Protein AF-A0A914PVU3-F1 (afdb_monomer_lite)

Radius of gyration: 42.28 Å; chains: 1; bounding box: 66×98×128 Å

Secondary structure (DSSP, 8-state):
-----------------SSSHHHHHHHHHHHHHHHHHSSSSS-------TT-GGG--HHHHHHHHHHHHHHHHHHHHHHHHHHHHHHHHTT-GGGTHHHHHHHHHHHHHHHHHHHHHHHHHHS-HHHHHHHHT-S-----TT-S--PPPHHHHHHHHHHHHHHHHHHHHHHHHHHHHHHHHHHHHHHHHHHHHHHHHHHHHHHHHTT-

InterPro domains:
  IPR051115 Lysosomal-associated transmembrane transporter [PTHR12479] (71-204)

Organism: NCBI:txid227884

Sequence (208 aa):
MRAMNGRLQIIRSPLMRNTFGRHNEQKRQHHHHRQRLDSDQLPKMVQFDESSDSYRCFCSCFHVKTGAFCIAASGIALTTILLMIVGITRNTAAFLVPHLFVQGLSILCFLGLIIIGIIAFITDSNVFYRLLNAAPFSEFPGQITVALPVHAQIRIYVIFFMYIISFFLEAWFIVIIYNCNRYFTERKKYMSYCLAYSTPLKTLNSAR

pLDDT: mean 70.18, std 19.18, range [36.94, 94.25]

Foldseek 3Di:
DDDDDDDDDDDDDDDDDDPPVVVVVVVVVVVVVVVVVVVVPDPPPPPPPPPDPVPPDPVVVCCVVVVVVVVVVVVLVVVLVVLLVVCVVVLHLVSLVSVLVVLVVVLVVLVVVLVVLVVCVVDDVQVVCCVVCVDDDDDDPDDPGPDDPPVVVVVSVVVSVVSVVVSVVSVVVSVVSVVSSVVSVVVVVVVVVVVVVVVVVVVVVVVD

Structure (mmCIF, N/CA/C/O backbone):
data_AF-A0A914PVU3-F1
#
_entry.id   AF-A0A914PVU3-F1
#
loop_
_atom_site.group_PDB
_atom_site.id
_atom_site.type_symbol
_atom_site.label_atom_id
_atom_site.label_alt_id
_atom_site.label_comp_id
_atom_site.label_asym_id
_atom_site.label_entity_id
_atom_site.label_seq_id
_atom_site.pdbx_PDB_ins_code
_atom_site.Cartn_x
_atom_site.Cartn_y
_atom_site.Cartn_z
_atom_site.occupancy
_atom_site.B_iso_or_equiv
_atom_site.auth_seq_id
_atom_site.auth_comp_id
_atom_site.auth_asym_id
_atom_site.auth_atom_id
_atom_site.pdbx_PDB_model_num
ATOM 1 N N . MET A 1 1 ? 32.674 83.108 -44.698 1.00 37.56 1 MET A N 1
ATOM 2 C CA . MET A 1 1 ? 32.354 84.022 -45.817 1.00 37.56 1 MET A CA 1
ATOM 3 C C . MET A 1 1 ? 32.633 83.306 -47.134 1.00 37.56 1 MET A C 1
ATOM 5 O O . MET A 1 1 ? 33.649 82.640 -47.221 1.00 37.56 1 MET A O 1
ATOM 9 N N . ARG A 1 2 ? 31.675 83.411 -48.069 1.00 43.38 2 ARG A N 1
ATOM 10 C CA . ARG A 1 2 ? 31.663 83.110 -49.520 1.00 43.38 2 ARG A CA 1
ATOM 11 C C . ARG A 1 2 ? 32.852 82.377 -50.168 1.00 43.38 2 ARG A C 1
ATOM 13 O O . ARG A 1 2 ? 33.947 82.915 -50.209 1.00 43.38 2 ARG A O 1
ATOM 20 N N . ALA A 1 3 ? 32.518 81.341 -50.941 1.00 36.94 3 ALA A N 1
ATOM 21 C CA . ALA A 1 3 ? 32.860 81.297 -52.367 1.00 36.94 3 ALA A CA 1
ATOM 22 C C . ALA A 1 3 ? 31.831 80.441 -53.133 1.00 36.94 3 ALA A C 1
ATOM 24 O O . ALA A 1 3 ? 31.683 79.250 -52.875 1.00 36.94 3 ALA A O 1
ATOM 25 N N . MET A 1 4 ? 31.095 81.081 -54.045 1.00 44.84 4 MET A N 1
ATOM 26 C 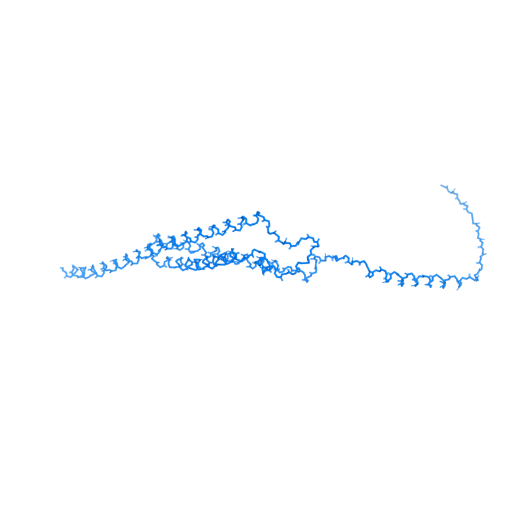CA . MET A 1 4 ? 30.311 80.440 -55.103 1.00 44.84 4 MET A CA 1
ATOM 27 C C . MET A 1 4 ? 31.200 80.297 -56.344 1.00 44.84 4 MET A C 1
ATOM 29 O O . MET A 1 4 ? 31.867 81.254 -56.714 1.00 44.84 4 MET A O 1
ATOM 33 N N . ASN A 1 5 ? 31.131 79.146 -57.005 1.00 40.12 5 ASN A N 1
ATOM 34 C CA . ASN A 1 5 ? 31.435 78.898 -58.420 1.00 40.12 5 ASN A CA 1
ATOM 35 C C . ASN A 1 5 ? 30.539 77.705 -58.785 1.00 40.12 5 ASN A C 1
ATOM 37 O O . ASN A 1 5 ? 30.429 76.774 -57.999 1.00 40.12 5 ASN A O 1
ATOM 41 N N . GLY A 1 6 ? 29.812 77.605 -59.884 1.00 44.12 6 GLY A N 1
ATOM 42 C CA . GLY A 1 6 ? 29.739 78.327 -61.142 1.00 44.12 6 GLY A CA 1
ATOM 43 C C . GLY A 1 6 ? 28.995 77.345 -62.056 1.00 44.12 6 GLY A C 1
ATOM 44 O O . GLY A 1 6 ? 29.408 76.196 -62.192 1.00 44.12 6 GLY A O 1
ATOM 45 N N . ARG A 1 7 ? 27.822 77.734 -62.565 1.00 44.19 7 ARG A N 1
ATOM 46 C CA . ARG A 1 7 ? 26.962 76.892 -63.413 1.00 44.19 7 ARG A CA 1
ATOM 47 C C . ARG A 1 7 ? 27.609 76.664 -64.781 1.00 44.19 7 ARG A C 1
ATOM 49 O O . ARG A 1 7 ? 28.011 77.632 -65.413 1.00 44.19 7 ARG A O 1
ATOM 56 N N . LEU A 1 8 ? 27.495 75.446 -65.308 1.00 42.06 8 LEU A N 1
ATOM 57 C CA . LEU A 1 8 ? 27.283 75.228 -66.741 1.00 42.06 8 LEU A CA 1
ATOM 58 C C . LEU A 1 8 ? 26.124 74.237 -66.917 1.00 42.06 8 LEU A C 1
ATOM 60 O O . LEU A 1 8 ? 26.203 73.086 -66.493 1.00 42.06 8 LEU A O 1
ATOM 64 N N . GLN A 1 9 ? 25.020 74.713 -67.496 1.00 43.09 9 GLN A N 1
ATOM 65 C CA . GLN A 1 9 ? 23.898 73.884 -67.928 1.00 43.09 9 GLN A CA 1
ATOM 66 C C . GLN A 1 9 ? 24.128 73.452 -69.375 1.00 43.09 9 GLN A C 1
ATOM 68 O O . GLN A 1 9 ? 24.364 74.293 -70.239 1.00 43.09 9 GLN A O 1
ATOM 73 N N . ILE A 1 10 ? 24.003 72.152 -69.637 1.00 44.00 10 ILE A N 1
ATOM 74 C CA . ILE A 1 10 ? 23.892 71.597 -70.986 1.00 44.00 10 ILE A CA 1
ATOM 75 C C . ILE A 1 10 ? 22.482 71.025 -71.126 1.00 44.00 10 ILE A C 1
ATOM 77 O O . ILE A 1 10 ? 22.077 70.122 -70.394 1.00 44.00 10 ILE A O 1
ATOM 81 N N . ILE A 1 11 ? 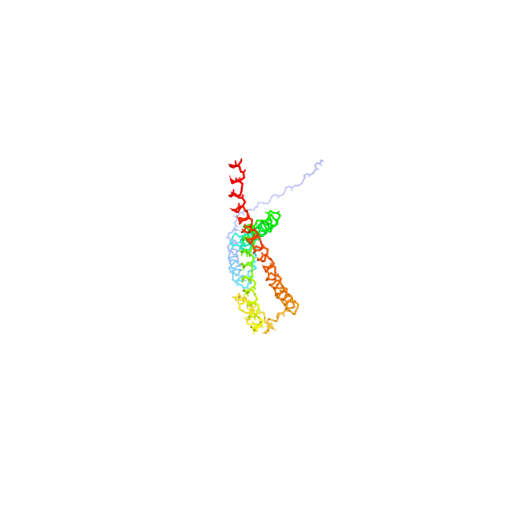21.739 71.598 -72.068 1.00 48.09 11 ILE A N 1
ATOM 82 C CA . ILE A 1 11 ? 20.416 71.170 -72.518 1.00 48.09 11 ILE A CA 1
ATOM 83 C C . ILE A 1 11 ? 20.575 69.845 -73.277 1.00 48.09 11 ILE A C 1
ATOM 85 O O . ILE A 1 11 ? 21.370 69.760 -74.212 1.00 48.09 11 ILE A O 1
ATOM 89 N N . ARG A 1 12 ? 19.810 68.810 -72.906 1.00 42.34 12 ARG A N 1
ATOM 90 C CA . ARG A 1 12 ? 19.663 67.587 -73.710 1.00 42.34 12 ARG A CA 1
ATOM 91 C C . ARG A 1 12 ? 18.187 67.227 -73.852 1.00 42.34 12 ARG A C 1
ATOM 93 O O . ARG A 1 12 ? 17.513 66.936 -72.867 1.00 42.34 12 ARG A O 1
ATOM 100 N N . SER A 1 13 ? 17.716 67.277 -75.092 1.00 42.47 13 SER A N 1
ATOM 101 C CA . SER A 1 13 ? 16.367 66.922 -75.533 1.00 42.47 13 SER A CA 1
ATOM 102 C C . SER A 1 13 ? 16.088 65.412 -75.393 1.00 42.47 13 SER A C 1
ATOM 104 O O . SER A 1 13 ? 17.034 64.619 -75.386 1.00 42.47 13 SER A O 1
ATOM 106 N N . PRO A 1 14 ? 14.811 64.985 -75.306 1.00 50.03 14 PRO A N 1
ATOM 107 C CA . PRO A 1 14 ? 14.433 63.636 -74.910 1.00 50.03 14 PRO A CA 1
ATOM 108 C C . PRO A 1 14 ? 13.979 62.811 -76.117 1.00 50.03 14 PRO A C 1
ATOM 110 O O . PRO A 1 14 ? 12.855 62.943 -76.585 1.00 50.03 14 PRO A O 1
ATOM 113 N N . LEU A 1 15 ? 14.819 61.908 -76.606 1.00 50.06 15 LEU A N 1
ATOM 114 C CA . LEU A 1 15 ? 14.357 60.822 -77.469 1.00 50.06 15 LEU A CA 1
ATOM 115 C C . LEU A 1 15 ? 15.309 59.637 -77.311 1.00 50.06 15 LEU A C 1
ATOM 117 O O . LEU A 1 15 ? 16.517 59.820 -77.362 1.00 50.06 15 LEU A O 1
ATOM 121 N N . MET A 1 16 ? 14.737 58.443 -77.120 1.00 49.28 16 MET A N 1
ATOM 122 C CA . MET A 1 16 ? 15.390 57.141 -76.874 1.00 49.28 16 MET A CA 1
ATOM 123 C C . MET A 1 16 ? 15.625 56.770 -75.396 1.00 49.28 16 MET A C 1
ATOM 125 O O . MET A 1 16 ? 16.750 56.670 -74.917 1.00 49.28 16 MET A O 1
ATOM 129 N N . ARG A 1 17 ? 14.537 56.475 -74.669 1.00 47.62 17 ARG A N 1
ATOM 130 C CA . ARG A 1 17 ? 14.574 55.778 -73.364 1.00 47.62 17 ARG A CA 1
ATOM 131 C C . ARG A 1 17 ? 13.464 54.725 -73.229 1.00 47.62 17 ARG A C 1
ATOM 133 O O . ARG A 1 17 ? 12.838 54.646 -72.185 1.00 47.62 17 ARG A O 1
ATOM 140 N N . ASN A 1 18 ? 13.174 53.939 -74.270 1.00 50.72 18 ASN A N 1
ATOM 141 C CA . ASN A 1 18 ? 12.083 52.946 -74.188 1.00 50.72 18 ASN A CA 1
ATOM 142 C C . ASN A 1 18 ? 12.408 51.521 -74.658 1.00 50.72 18 ASN A C 1
ATOM 144 O O . ASN A 1 18 ? 11.525 50.671 -74.649 1.00 50.72 18 ASN A O 1
ATOM 148 N N . THR A 1 19 ? 13.664 51.201 -74.975 1.00 46.53 19 THR A N 1
ATOM 149 C CA . THR A 1 19 ? 14.043 49.844 -75.430 1.00 46.53 19 THR A CA 1
ATOM 150 C C . THR A 1 19 ? 14.988 49.089 -74.494 1.00 46.53 19 THR A C 1
ATOM 152 O O . THR A 1 19 ? 15.170 47.891 -74.668 1.00 46.53 19 THR A O 1
ATOM 155 N N . PHE A 1 20 ? 15.520 49.724 -73.442 1.00 47.94 20 PHE A N 1
ATOM 156 C CA . PHE A 1 20 ? 16.410 49.058 -72.473 1.00 47.94 20 PHE A CA 1
ATOM 157 C C . PHE A 1 20 ? 15.678 48.468 -71.246 1.00 47.94 20 PHE A C 1
ATOM 159 O O . PHE A 1 20 ? 16.227 47.629 -70.538 1.00 47.94 20 PHE A O 1
ATOM 166 N N . GLY A 1 21 ? 14.421 48.863 -70.998 1.00 44.09 21 GLY A N 1
ATOM 167 C CA . GLY A 1 21 ? 13.635 48.391 -69.847 1.00 44.09 21 GLY A CA 1
ATOM 168 C C . GLY A 1 21 ? 13.139 46.945 -69.971 1.00 44.09 21 GLY A C 1
ATOM 169 O O . GLY A 1 21 ? 13.240 46.179 -69.017 1.00 44.09 21 GLY A O 1
ATOM 170 N N . ARG A 1 22 ? 12.686 46.526 -71.163 1.00 44.56 22 ARG A N 1
ATOM 171 C CA . ARG A 1 22 ? 12.093 45.186 -71.365 1.00 44.56 22 ARG A CA 1
ATOM 172 C C . ARG A 1 22 ? 13.094 44.034 -71.269 1.00 44.56 22 ARG A C 1
ATOM 174 O O . ARG A 1 22 ? 12.735 42.950 -70.823 1.00 44.56 22 ARG A O 1
ATOM 181 N N . HIS A 1 23 ? 14.358 44.255 -71.633 1.00 47.47 23 HIS A N 1
ATOM 182 C CA . HIS A 1 23 ? 15.360 43.182 -71.624 1.00 47.47 23 HIS A CA 1
ATOM 183 C C . HIS A 1 23 ? 15.855 42.832 -70.204 1.00 47.47 23 HIS A C 1
ATOM 185 O O . HIS A 1 23 ? 16.356 41.728 -69.974 1.00 47.47 23 HIS A O 1
ATOM 191 N N . ASN A 1 24 ? 15.680 43.741 -69.236 1.00 45.69 24 ASN A N 1
ATOM 192 C CA . ASN A 1 24 ? 16.011 43.505 -67.826 1.00 45.69 24 ASN A CA 1
ATOM 193 C C . ASN A 1 24 ? 14.872 42.834 -67.040 1.00 45.69 24 ASN A C 1
ATOM 195 O O . ASN A 1 24 ? 15.144 42.097 -66.091 1.00 45.69 24 ASN A O 1
ATOM 199 N N . GLU A 1 25 ? 13.613 43.013 -67.445 1.00 46.81 25 GLU A N 1
ATOM 200 C CA . GLU A 1 25 ? 12.471 42.346 -66.801 1.00 46.81 25 GLU A CA 1
ATOM 201 C C . GLU A 1 25 ? 12.397 40.854 -67.155 1.00 46.81 25 GLU A C 1
ATOM 203 O O . GLU A 1 25 ? 12.179 40.018 -66.275 1.00 46.81 25 GLU A O 1
ATOM 208 N N . GLN A 1 26 ? 12.709 40.486 -68.402 1.00 47.16 26 GLN A N 1
ATOM 209 C CA . GLN A 1 26 ? 12.701 39.085 -68.839 1.00 47.16 26 GLN A CA 1
ATOM 210 C C . GLN A 1 26 ? 13.841 38.258 -68.205 1.00 47.16 26 GLN A C 1
ATOM 212 O O . GLN A 1 26 ? 13.663 37.081 -67.883 1.00 47.16 26 GLN A O 1
ATOM 217 N N . LYS A 1 27 ? 14.993 38.886 -67.917 1.00 46.09 27 LYS A N 1
ATOM 218 C CA . LYS A 1 27 ? 16.095 38.255 -67.162 1.00 46.09 27 LYS A CA 1
ATOM 219 C C . LYS A 1 27 ? 15.751 38.061 -65.677 1.00 46.09 27 LYS A C 1
ATOM 221 O O . LYS A 1 27 ? 16.169 37.069 -65.083 1.00 46.09 27 LYS A O 1
ATOM 226 N N . ARG A 1 28 ? 14.956 38.962 -65.082 1.00 48.12 28 ARG A N 1
ATOM 227 C CA . ARG A 1 28 ? 14.473 38.829 -63.694 1.00 48.12 28 ARG A CA 1
ATOM 228 C C . ARG A 1 28 ? 13.447 37.709 -63.527 1.00 48.12 28 ARG A C 1
ATOM 230 O O . ARG A 1 28 ? 13.500 37.002 -62.523 1.00 48.12 28 ARG A O 1
ATOM 237 N N . GLN A 1 29 ? 12.562 37.499 -64.501 1.00 47.66 29 GLN A N 1
ATOM 238 C CA . GLN A 1 29 ? 11.576 36.415 -64.425 1.00 47.66 29 GLN A CA 1
ATOM 239 C C . GLN A 1 29 ? 12.215 35.022 -64.553 1.00 47.66 29 GLN A C 1
ATOM 241 O O . GLN A 1 29 ? 11.865 34.124 -63.788 1.00 47.66 29 GLN A O 1
ATOM 246 N N . HIS A 1 30 ? 13.224 34.848 -65.415 1.00 45.50 30 HIS A N 1
ATOM 247 C CA . HIS A 1 30 ? 13.947 33.571 -65.503 1.00 45.50 30 HIS A CA 1
ATOM 248 C C . HIS A 1 30 ? 14.806 33.260 -64.266 1.00 45.50 30 HIS A C 1
ATOM 250 O O . HIS A 1 30 ? 14.921 32.093 -63.888 1.00 45.50 30 HIS A O 1
ATOM 256 N N . HIS A 1 31 ? 15.359 34.272 -63.587 1.00 44.41 31 HIS A N 1
ATOM 257 C CA . HIS A 1 31 ? 16.076 34.055 -62.325 1.00 44.41 31 HIS A CA 1
ATOM 258 C C . HIS A 1 31 ? 15.143 33.703 -61.158 1.00 44.41 31 HIS A C 1
ATOM 260 O O . HIS A 1 31 ? 15.487 32.831 -60.360 1.00 44.41 31 HIS A O 1
ATOM 266 N N . HIS A 1 32 ? 13.945 34.292 -61.092 1.00 43.81 32 HIS A N 1
ATOM 267 C CA . HIS A 1 32 ? 12.969 33.936 -60.059 1.00 43.81 32 HIS A CA 1
ATOM 268 C C . HIS A 1 32 ? 12.377 32.535 -60.242 1.00 43.81 32 HIS A C 1
ATOM 270 O O . HIS A 1 32 ? 12.117 31.855 -59.249 1.00 43.81 32 HIS A O 1
ATOM 276 N N . HIS A 1 33 ? 12.202 32.069 -61.482 1.00 44.12 33 HIS A N 1
ATOM 277 C CA . HIS A 1 33 ? 11.661 30.729 -61.710 1.00 44.12 33 HIS A CA 1
ATOM 278 C C . HIS A 1 33 ? 12.692 29.617 -61.473 1.00 44.12 33 HIS A C 1
ATOM 280 O O . HIS A 1 33 ? 12.320 28.540 -61.010 1.00 44.12 33 HIS A O 1
ATOM 286 N N . ARG A 1 34 ? 13.985 29.888 -61.714 1.00 40.59 34 ARG A N 1
ATOM 287 C CA . ARG A 1 34 ? 15.076 28.939 -61.432 1.00 40.59 34 ARG A CA 1
ATOM 288 C C . ARG A 1 34 ? 15.382 28.820 -59.934 1.00 40.59 34 ARG A C 1
ATOM 290 O O . ARG A 1 34 ? 15.688 27.731 -59.475 1.00 40.59 34 ARG A O 1
ATOM 297 N N . GLN A 1 35 ? 15.204 29.891 -59.155 1.00 43.97 35 GLN A N 1
ATOM 298 C CA . GLN A 1 35 ? 15.331 29.830 -57.690 1.00 43.97 35 GLN A CA 1
ATOM 299 C C . GLN A 1 35 ? 14.208 29.045 -56.997 1.00 43.97 35 GLN A C 1
ATOM 301 O O . GLN A 1 35 ? 14.406 28.582 -55.878 1.00 43.97 35 GLN A O 1
ATOM 306 N N . ARG A 1 36 ? 13.043 28.876 -57.638 1.00 42.12 36 ARG A N 1
ATOM 307 C CA . ARG A 1 36 ? 11.932 28.108 -57.055 1.00 42.12 36 ARG A CA 1
ATOM 308 C C . ARG A 1 36 ? 12.074 26.594 -57.195 1.00 42.12 36 ARG A C 1
ATOM 310 O O . ARG A 1 36 ? 11.445 25.901 -56.415 1.00 42.12 36 ARG A O 1
ATOM 317 N N . LEU A 1 37 ? 12.866 26.095 -58.149 1.00 46.28 37 LEU A N 1
ATOM 318 C CA . LEU A 1 37 ? 13.056 24.650 -58.339 1.00 46.28 37 LEU A CA 1
ATOM 319 C C . LEU A 1 37 ? 14.250 24.072 -57.557 1.00 46.28 37 LEU A C 1
ATOM 321 O O . LEU A 1 37 ? 14.271 22.874 -57.315 1.00 46.28 37 LEU A O 1
ATOM 325 N N . ASP A 1 38 ? 15.212 24.899 -57.133 1.00 41.94 38 ASP A N 1
ATOM 326 C CA . ASP A 1 38 ? 16.396 24.446 -56.372 1.00 41.94 38 ASP A CA 1
ATOM 327 C C . ASP A 1 38 ? 16.195 24.458 -54.842 1.00 41.94 38 ASP A C 1
ATOM 329 O O . ASP A 1 38 ? 17.043 23.982 -54.093 1.00 41.94 38 ASP A O 1
ATOM 333 N N . SER A 1 39 ? 15.077 24.997 -54.343 1.00 43.53 39 SER A N 1
ATOM 334 C CA . SER A 1 39 ? 14.770 25.016 -52.899 1.00 43.53 39 SER A CA 1
ATOM 335 C C . SER A 1 39 ? 13.967 23.806 -52.409 1.00 43.53 39 SER A C 1
ATOM 337 O O . SER A 1 39 ? 13.745 23.689 -51.207 1.00 43.53 39 SER A O 1
ATOM 339 N N . ASP A 1 40 ? 13.587 22.886 -53.299 1.00 45.31 40 ASP A N 1
ATOM 340 C CA . ASP A 1 40 ? 12.852 21.663 -52.939 1.00 45.31 40 ASP A CA 1
ATOM 341 C C . ASP A 1 40 ? 13.774 20.469 -52.602 1.00 45.31 40 ASP A C 1
ATOM 343 O O . ASP A 1 40 ? 13.287 19.395 -52.255 1.00 45.31 40 ASP A O 1
ATOM 347 N N . GLN A 1 41 ? 15.105 20.639 -52.648 1.00 46.88 41 GLN A N 1
ATOM 348 C CA . GLN A 1 41 ? 16.082 19.594 -52.285 1.00 46.88 41 GLN A CA 1
ATOM 349 C C . GLN A 1 41 ? 16.930 19.886 -51.040 1.00 46.88 41 GLN A C 1
ATOM 351 O O . GLN A 1 41 ? 17.736 19.043 -50.643 1.00 46.88 41 GLN A O 1
ATOM 356 N N . LEU A 1 42 ? 16.737 21.023 -50.371 1.00 48.84 42 LEU A N 1
ATOM 357 C CA . LEU A 1 42 ? 17.335 21.238 -49.055 1.00 48.84 42 LEU A CA 1
ATOM 358 C C . LEU A 1 42 ? 16.325 20.785 -47.992 1.00 48.84 42 LEU A C 1
ATOM 360 O O . LEU A 1 42 ? 15.185 21.253 -48.045 1.00 48.84 42 LEU A O 1
ATOM 364 N N . PRO A 1 43 ? 16.681 19.908 -47.028 1.00 44.03 43 PRO A N 1
ATOM 365 C CA . PRO A 1 43 ? 15.774 19.575 -45.940 1.00 44.03 43 PRO A CA 1
ATOM 366 C C . PRO A 1 43 ? 15.418 20.882 -45.242 1.00 44.03 43 PRO A C 1
ATOM 368 O O . PRO A 1 43 ? 16.272 21.534 -44.639 1.00 44.03 43 PRO A O 1
ATOM 371 N N . LYS A 1 44 ? 14.162 21.303 -45.410 1.00 48.34 44 LYS A N 1
ATOM 372 C CA . LYS A 1 44 ? 13.608 22.497 -44.787 1.00 48.34 44 LYS A CA 1
ATOM 373 C C . LYS A 1 44 ? 13.901 22.350 -43.303 1.00 48.34 44 LYS A C 1
ATOM 375 O O . LYS A 1 44 ? 13.383 21.427 -42.676 1.00 48.34 44 LYS A O 1
ATOM 380 N N . MET A 1 45 ? 14.804 23.178 -42.779 1.00 44.91 45 MET A N 1
ATOM 381 C CA . MET A 1 45 ? 15.154 23.154 -41.367 1.00 44.91 45 MET A CA 1
ATOM 382 C C . MET A 1 45 ? 13.835 23.362 -40.631 1.00 44.91 45 MET A C 1
ATOM 384 O O . MET A 1 45 ? 13.205 24.412 -40.775 1.00 44.91 45 MET A O 1
ATOM 388 N N . VAL A 1 46 ? 13.347 22.308 -39.975 1.00 56.22 46 VAL A N 1
ATOM 389 C CA . VAL A 1 46 ? 12.119 22.356 -39.191 1.00 56.22 46 VAL A CA 1
ATOM 390 C C . VAL A 1 46 ? 12.450 23.261 -38.020 1.00 56.22 46 VAL A C 1
ATOM 392 O O . VAL A 1 46 ? 13.003 22.826 -37.013 1.00 56.22 46 VAL A O 1
ATOM 395 N N . GLN A 1 47 ? 12.221 24.556 -38.207 1.00 49.59 47 GLN A N 1
ATOM 396 C CA . GLN A 1 47 ? 12.334 25.526 -37.144 1.00 49.59 47 GLN A CA 1
ATOM 397 C C . GLN A 1 47 ? 11.178 25.210 -36.202 1.00 49.59 47 GLN A C 1
ATOM 399 O O . GLN A 1 47 ? 10.018 25.476 -36.515 1.00 49.59 47 GLN A O 1
ATOM 404 N N . PHE A 1 48 ? 11.507 24.517 -35.114 1.00 44.34 48 PHE A N 1
ATOM 405 C CA . PHE A 1 48 ? 10.572 24.201 -34.048 1.00 44.34 48 PHE A CA 1
ATOM 406 C C . PHE A 1 48 ? 10.059 25.523 -33.485 1.00 44.34 48 PHE A C 1
ATOM 408 O O . PHE A 1 48 ? 10.771 26.239 -32.785 1.00 44.34 48 PHE A O 1
ATOM 415 N N . ASP A 1 49 ? 8.835 25.873 -33.860 1.00 47.66 49 ASP A N 1
ATOM 416 C CA . ASP A 1 49 ? 8.121 26.986 -33.264 1.00 47.66 49 ASP A CA 1
ATOM 417 C C . ASP A 1 49 ? 7.583 26.523 -31.908 1.00 47.66 49 ASP A C 1
ATOM 419 O O . ASP A 1 49 ? 6.529 25.889 -31.814 1.00 47.66 49 ASP A O 1
ATOM 423 N N . GLU A 1 50 ? 8.352 26.800 -30.855 1.00 51.59 50 GLU A N 1
ATOM 424 C CA . GLU A 1 50 ? 8.020 26.477 -29.461 1.00 51.59 50 GLU A CA 1
ATOM 425 C C . GLU A 1 50 ? 6.720 27.167 -28.991 1.00 51.59 50 GLU A C 1
ATOM 427 O O . GLU A 1 50 ? 6.138 26.776 -27.980 1.00 51.59 50 GLU A O 1
ATOM 432 N N . SER A 1 51 ? 6.219 28.152 -29.753 1.00 51.84 51 SER A N 1
ATOM 433 C CA . SER A 1 51 ? 4.983 28.890 -29.476 1.00 51.84 51 SER A CA 1
ATOM 434 C C . SER A 1 51 ? 3.725 28.293 -30.122 1.00 51.84 51 SER A C 1
ATOM 436 O O . SER A 1 51 ? 2.626 28.786 -29.851 1.00 51.84 51 SER A O 1
ATOM 438 N N . SER A 1 52 ? 3.826 27.277 -30.985 1.00 48.56 52 SER A N 1
ATOM 439 C CA . SER A 1 52 ? 2.626 26.704 -31.605 1.00 48.56 52 SER A CA 1
ATOM 440 C C . SER A 1 52 ? 1.841 25.865 -30.591 1.00 48.56 52 SER A C 1
ATOM 442 O O . SER A 1 52 ? 2.321 24.852 -30.075 1.00 48.56 52 SER A O 1
ATOM 444 N N . ASP A 1 53 ? 0.588 26.265 -30.348 1.00 54.34 53 ASP A N 1
ATOM 445 C CA . ASP A 1 53 ? -0.351 25.597 -29.437 1.00 54.34 53 ASP A CA 1
ATOM 446 C C . ASP A 1 53 ? -0.574 24.107 -29.764 1.00 54.34 53 ASP A C 1
ATOM 448 O O . ASP A 1 53 ? -1.005 23.344 -28.899 1.00 54.34 53 ASP A O 1
ATOM 452 N N . SER A 1 54 ? -0.210 23.662 -30.973 1.00 51.59 54 SER A N 1
ATOM 453 C CA . SER A 1 54 ? -0.263 22.257 -31.394 1.00 51.59 54 SER A CA 1
ATOM 454 C C . SER A 1 54 ? 0.785 21.355 -30.720 1.00 51.59 54 SER A C 1
ATOM 456 O O . SER A 1 54 ? 0.670 20.132 -30.817 1.00 51.59 54 SER A O 1
ATOM 458 N N . TYR A 1 55 ? 1.792 21.921 -30.043 1.00 47.81 55 TYR A N 1
ATOM 459 C CA . TYR A 1 55 ? 2.848 21.178 -29.337 1.00 47.81 55 TYR A CA 1
ATOM 460 C C . TYR A 1 55 ? 2.797 21.361 -27.819 1.00 47.81 55 TYR A C 1
ATOM 462 O O . TYR A 1 55 ? 3.711 20.911 -27.127 1.00 47.81 55 TYR A O 1
ATOM 470 N N . ARG A 1 56 ? 1.749 22.007 -27.277 1.00 47.91 56 ARG A N 1
ATOM 471 C CA . ARG A 1 56 ? 1.556 22.137 -25.825 1.00 47.91 56 ARG A CA 1
ATOM 472 C C . ARG A 1 56 ? 1.523 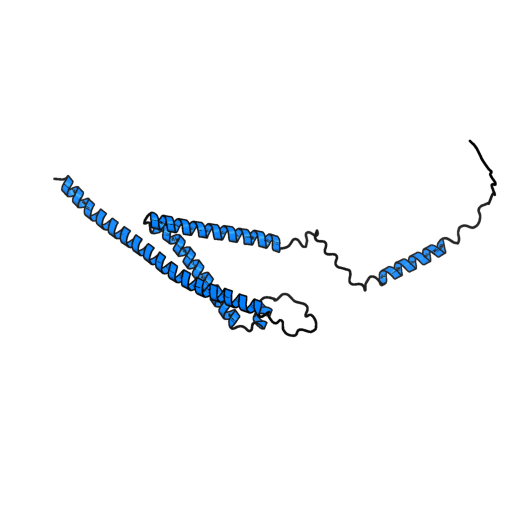20.746 -25.204 1.00 47.91 56 ARG A C 1
ATOM 474 O O . ARG A 1 56 ? 0.537 20.019 -25.292 1.00 47.91 56 ARG A O 1
ATOM 481 N N . CYS A 1 57 ? 2.655 20.381 -24.615 1.00 51.84 57 CYS A N 1
ATOM 482 C CA . CYS A 1 57 ? 2.980 19.041 -24.182 1.00 51.84 57 CYS A CA 1
ATOM 483 C C . CYS A 1 57 ? 1.849 18.408 -23.366 1.00 51.84 57 CYS A C 1
ATOM 485 O O . CYS A 1 57 ? 1.505 18.890 -22.280 1.00 51.84 57 CYS A O 1
ATOM 487 N N . PHE A 1 58 ? 1.398 17.229 -23.808 1.00 50.16 58 PHE A N 1
ATOM 488 C CA . PHE A 1 58 ? 0.716 16.265 -22.941 1.00 50.16 58 PHE A CA 1
ATOM 489 C C . PHE A 1 58 ? 1.491 16.055 -21.627 1.00 50.16 58 PHE A C 1
ATOM 491 O O . PHE A 1 58 ? 0.873 15.777 -20.607 1.00 50.16 58 PHE A O 1
ATOM 498 N N . CYS A 1 59 ? 2.812 16.282 -21.612 1.00 55.97 59 CYS A N 1
ATOM 499 C CA . CYS A 1 59 ? 3.661 16.226 -20.425 1.00 55.97 59 CYS A CA 1
ATOM 500 C C . CYS A 1 59 ? 3.266 17.212 -19.319 1.00 55.97 59 CYS A C 1
ATOM 502 O O . CYS A 1 59 ? 3.268 16.784 -18.176 1.00 55.97 59 CYS A O 1
ATOM 504 N N . SER A 1 60 ? 2.882 18.469 -19.590 1.00 56.91 60 SER A N 1
ATOM 505 C CA . SER A 1 60 ? 2.500 19.410 -18.510 1.00 56.91 60 SER A CA 1
ATOM 506 C C . SER A 1 60 ? 1.147 19.054 -17.897 1.00 56.91 60 SER A C 1
ATOM 508 O O . SER A 1 60 ? 0.982 19.115 -16.678 1.00 56.91 60 SER A O 1
ATOM 510 N N . CYS A 1 61 ? 0.191 18.614 -18.724 1.00 59.84 61 CYS A N 1
ATOM 511 C CA . CYS A 1 61 ? -1.115 18.154 -18.248 1.00 59.84 61 CYS A CA 1
ATOM 512 C C . CYS A 1 61 ? -1.002 16.801 -17.515 1.00 59.84 61 CYS A C 1
ATOM 514 O O . CYS A 1 61 ? -1.636 16.580 -16.483 1.00 59.84 61 CYS A O 1
ATOM 516 N N . PHE A 1 62 ? -0.130 15.913 -17.994 1.00 58.59 62 PHE A N 1
ATOM 517 C CA . PHE A 1 62 ? 0.189 14.650 -17.336 1.00 58.59 62 PHE A CA 1
ATOM 518 C C . PHE A 1 62 ? 0.970 14.869 -16.032 1.00 58.59 62 PHE A C 1
ATOM 520 O O . PHE A 1 62 ? 0.659 14.214 -15.042 1.00 58.59 62 PHE A O 1
ATOM 527 N N . HIS A 1 63 ? 1.899 15.831 -15.969 1.00 66.94 63 HIS A N 1
ATOM 528 C CA . HIS A 1 63 ? 2.633 16.175 -14.744 1.00 66.94 63 HIS A CA 1
ATOM 529 C C . HIS A 1 63 ? 1.723 16.786 -13.683 1.00 66.94 63 HIS A C 1
ATOM 531 O O . HIS A 1 63 ? 1.793 16.377 -12.528 1.00 66.94 63 HIS A O 1
ATOM 537 N N . VAL A 1 64 ? 0.853 17.737 -14.050 1.00 75.56 64 VAL A N 1
ATOM 538 C CA . VAL A 1 64 ? -0.064 18.356 -13.078 1.00 75.56 64 VAL A CA 1
ATOM 539 C C . VAL A 1 64 ? -1.084 17.341 -12.564 1.00 75.56 64 VAL A C 1
ATOM 541 O O . VAL A 1 64 ? -1.359 17.296 -11.367 1.00 75.56 64 VAL A O 1
ATOM 544 N N . LYS A 1 65 ? -1.586 16.458 -13.437 1.00 76.88 65 LYS A N 1
ATOM 545 C CA . LYS A 1 65 ? -2.541 15.412 -13.061 1.00 76.88 65 LYS A CA 1
ATOM 546 C C . LYS A 1 65 ? -1.886 14.328 -12.201 1.00 76.88 65 LYS A C 1
ATOM 548 O O . LYS A 1 65 ? -2.433 13.971 -11.163 1.00 76.88 65 LYS A O 1
ATOM 553 N N . THR A 1 66 ? -0.693 13.865 -12.575 1.00 78.62 66 THR A N 1
ATOM 554 C CA . THR A 1 66 ? 0.086 12.893 -11.785 1.00 78.62 66 THR A CA 1
ATOM 555 C C . THR A 1 66 ? 0.511 13.489 -10.445 1.00 78.62 66 THR A C 1
ATOM 557 O O . THR A 1 66 ? 0.356 12.847 -9.412 1.00 78.62 66 THR A O 1
ATOM 560 N N . GLY A 1 67 ? 0.955 14.748 -10.429 1.00 75.50 67 GLY A N 1
ATOM 561 C CA . GLY A 1 67 ? 1.296 15.470 -9.205 1.00 75.50 67 GLY A CA 1
ATOM 562 C C . GLY A 1 67 ? 0.107 15.605 -8.254 1.00 75.50 67 GLY A C 1
ATOM 563 O O . GLY A 1 67 ? 0.246 15.332 -7.063 1.00 75.50 67 GLY A O 1
ATOM 564 N N . ALA A 1 68 ? -1.080 15.935 -8.773 1.00 83.00 68 ALA A N 1
ATOM 565 C CA . ALA A 1 68 ? -2.304 15.987 -7.975 1.00 83.00 68 ALA A CA 1
ATOM 566 C C . ALA A 1 68 ? -2.658 14.619 -7.365 1.00 83.00 68 ALA A C 1
ATOM 568 O O . ALA A 1 68 ? -3.002 14.550 -6.185 1.00 83.00 68 ALA A O 1
ATOM 569 N N . PHE A 1 69 ? -2.511 13.526 -8.123 1.00 84.25 69 PHE A N 1
ATOM 570 C CA . PHE A 1 69 ? -2.699 12.173 -7.591 1.00 84.25 69 PHE A CA 1
ATOM 571 C C . PHE A 1 69 ? -1.686 11.828 -6.494 1.00 84.25 69 PHE A C 1
ATOM 573 O O . PHE A 1 69 ? -2.078 11.259 -5.478 1.00 84.25 69 PHE A O 1
ATOM 580 N N . CYS A 1 70 ? -0.416 12.212 -6.645 1.00 83.62 70 CYS A N 1
ATOM 581 C CA . CYS A 1 70 ? 0.606 11.993 -5.619 1.00 83.62 70 CYS A CA 1
ATOM 582 C C . CYS A 1 70 ? 0.297 12.750 -4.321 1.00 83.62 70 CYS A C 1
ATOM 584 O O . CYS A 1 70 ? 0.448 12.190 -3.235 1.00 83.62 70 CYS A O 1
ATOM 586 N N . ILE A 1 71 ? -0.160 14.002 -4.422 1.00 88.12 71 ILE A N 1
ATOM 587 C CA . ILE A 1 71 ? -0.557 14.809 -3.258 1.00 88.12 71 ILE A CA 1
ATOM 588 C C . ILE A 1 71 ? -1.792 14.203 -2.579 1.00 88.12 71 ILE A C 1
ATOM 590 O O . ILE A 1 71 ? -1.841 14.101 -1.355 1.00 88.12 71 ILE A O 1
ATOM 594 N N . ALA A 1 72 ? -2.781 13.761 -3.357 1.00 85.94 72 ALA A N 1
ATOM 595 C CA . ALA A 1 72 ? -3.962 13.104 -2.807 1.00 85.94 72 ALA A CA 1
ATOM 596 C C . ALA A 1 72 ? -3.597 11.787 -2.100 1.00 85.94 72 ALA A C 1
ATOM 598 O O . ALA A 1 72 ? -4.034 11.547 -0.974 1.00 85.94 72 ALA A O 1
ATOM 599 N N . ALA A 1 73 ? -2.756 10.958 -2.723 1.00 85.31 73 ALA A N 1
ATOM 600 C CA . ALA A 1 73 ? -2.303 9.692 -2.154 1.00 85.31 73 ALA A CA 1
ATOM 601 C C . ALA A 1 73 ? -1.498 9.894 -0.861 1.00 85.31 73 ALA A C 1
ATOM 603 O O . ALA A 1 73 ? -1.745 9.198 0.126 1.00 85.31 73 ALA A O 1
ATOM 604 N N . SER A 1 74 ? -0.584 10.870 -0.828 1.00 85.12 74 SER A N 1
ATOM 605 C CA . SER A 1 74 ? 0.189 11.178 0.380 1.00 85.12 74 SER A CA 1
ATOM 606 C C . SER A 1 74 ? -0.697 11.724 1.502 1.00 85.12 74 SER A C 1
ATOM 608 O O . SER A 1 74 ? -0.539 11.320 2.653 1.00 85.12 74 SER A O 1
ATOM 610 N N . GLY A 1 75 ? -1.688 12.558 1.175 1.00 88.25 75 GLY A N 1
ATOM 611 C CA . GLY A 1 75 ? -2.692 13.032 2.128 1.00 88.25 75 GLY A CA 1
ATOM 612 C C . GLY A 1 75 ? -3.509 11.894 2.747 1.00 88.25 75 GLY A C 1
ATOM 613 O O . GLY A 1 75 ? -3.676 11.844 3.969 1.00 88.25 75 GLY A O 1
ATOM 614 N N . ILE A 1 76 ? -3.973 10.944 1.929 1.00 87.88 76 ILE A N 1
ATOM 615 C CA . ILE A 1 76 ? -4.692 9.751 2.404 1.00 87.88 76 ILE A CA 1
ATOM 616 C C . ILE A 1 76 ? -3.791 8.910 3.316 1.00 87.88 76 ILE A C 1
ATOM 618 O O . ILE A 1 76 ? -4.226 8.534 4.404 1.00 87.88 76 ILE A O 1
ATOM 622 N N . ALA A 1 77 ? -2.536 8.669 2.924 1.00 87.06 77 ALA A N 1
ATOM 623 C CA . ALA A 1 77 ? -1.582 7.896 3.721 1.00 87.06 77 ALA A CA 1
ATOM 624 C C . ALA A 1 77 ? -1.289 8.550 5.084 1.00 87.06 77 ALA A C 1
ATOM 626 O O . ALA A 1 77 ? -1.316 7.887 6.118 1.00 87.06 77 ALA A O 1
ATOM 627 N N . LEU A 1 78 ? -1.072 9.867 5.119 1.00 90.50 78 LEU A N 1
ATOM 628 C CA . LEU A 1 78 ? -0.881 10.590 6.380 1.00 90.50 78 LEU A CA 1
ATOM 629 C C . LEU A 1 78 ? -2.130 10.514 7.263 1.00 90.50 78 LEU A C 1
ATOM 631 O O . LEU A 1 78 ? -2.031 10.273 8.465 1.00 90.50 78 LEU A O 1
ATOM 635 N N . THR A 1 79 ? -3.313 10.665 6.666 1.00 89.94 79 THR A N 1
ATOM 636 C CA . THR A 1 79 ? -4.584 10.602 7.394 1.00 89.94 79 THR A CA 1
ATOM 637 C C . THR A 1 79 ? -4.793 9.228 8.029 1.00 89.94 79 THR A C 1
ATOM 639 O O . THR A 1 79 ? -5.159 9.141 9.201 1.00 89.94 79 THR A O 1
ATOM 642 N N . THR A 1 80 ? -4.527 8.140 7.304 1.00 90.12 80 THR A N 1
ATOM 643 C CA . THR A 1 80 ? -4.687 6.780 7.842 1.00 90.12 80 THR A CA 1
ATOM 644 C C . THR A 1 80 ? -3.681 6.475 8.948 1.00 90.12 80 THR A C 1
ATOM 646 O O . THR A 1 80 ? -4.056 5.848 9.941 1.00 90.12 80 THR A O 1
ATOM 649 N N . ILE A 1 81 ? -2.441 6.961 8.837 1.00 89.69 81 ILE A N 1
ATOM 650 C CA . ILE A 1 81 ? -1.425 6.838 9.896 1.00 89.69 81 ILE A CA 1
ATOM 651 C C . ILE A 1 81 ? -1.860 7.600 11.153 1.00 89.69 81 ILE A C 1
ATOM 653 O O . ILE A 1 81 ? -1.790 7.063 12.260 1.00 89.69 81 ILE A O 1
ATOM 657 N N . LEU A 1 82 ? -2.363 8.829 11.007 1.00 91.44 82 LEU A N 1
ATOM 658 C CA . LEU A 1 82 ? -2.866 9.605 12.143 1.00 91.44 82 LEU A CA 1
ATOM 659 C C . LEU A 1 82 ? -4.050 8.906 12.821 1.00 91.44 82 LEU A C 1
ATOM 661 O O . LEU A 1 82 ? -4.082 8.813 14.049 1.00 91.44 82 LEU A O 1
ATOM 665 N N . LEU A 1 83 ? -4.987 8.354 12.045 1.00 90.69 83 LEU A N 1
ATOM 666 C CA . LEU A 1 83 ? -6.101 7.571 12.587 1.00 90.69 83 LEU A CA 1
ATOM 667 C C . LEU A 1 83 ? -5.615 6.327 13.336 1.00 90.69 83 LEU A C 1
ATOM 669 O O . LEU A 1 83 ? -6.145 6.028 14.405 1.00 90.69 83 LEU A O 1
ATOM 673 N N . MET A 1 84 ? -4.577 5.645 12.845 1.00 89.75 84 MET A N 1
ATOM 674 C CA . MET A 1 84 ? -3.962 4.522 13.556 1.00 89.75 84 MET A CA 1
ATOM 675 C C . MET A 1 84 ? -3.405 4.962 14.919 1.00 89.75 84 MET A C 1
ATOM 677 O O . MET A 1 84 ? -3.710 4.333 15.933 1.00 89.75 84 MET A O 1
ATOM 681 N N . ILE A 1 85 ? -2.646 6.061 14.971 1.00 90.44 85 ILE A N 1
ATOM 682 C CA . ILE A 1 85 ? -2.075 6.592 16.222 1.00 90.44 85 ILE A CA 1
ATOM 683 C C . ILE A 1 85 ? -3.189 6.987 17.203 1.00 90.44 85 ILE A C 1
ATOM 685 O O . ILE A 1 85 ? -3.145 6.635 18.386 1.00 90.44 85 ILE A O 1
ATOM 689 N N . VAL A 1 86 ? -4.229 7.672 16.722 1.00 92.38 86 VAL A N 1
ATOM 690 C CA . VAL A 1 86 ? -5.403 8.029 17.535 1.00 92.38 86 VAL A CA 1
ATOM 691 C C . VAL A 1 86 ? -6.140 6.777 18.019 1.00 92.38 86 VAL A C 1
ATOM 693 O O . VAL A 1 86 ? -6.566 6.715 19.170 1.00 92.38 86 VAL A O 1
ATOM 696 N N . GLY A 1 87 ? -6.261 5.752 17.177 1.00 87.75 87 GLY A N 1
ATOM 697 C CA . GLY A 1 87 ? -6.891 4.481 17.521 1.00 87.75 87 GLY A CA 1
ATOM 698 C C . GLY A 1 87 ? -6.156 3.731 18.625 1.00 87.75 87 GLY A C 1
ATOM 699 O O . GLY A 1 87 ? -6.792 3.253 19.566 1.00 87.75 87 GLY A O 1
ATOM 700 N N . ILE A 1 88 ? -4.824 3.693 18.550 1.00 88.38 88 ILE A N 1
ATOM 701 C CA . ILE A 1 88 ? -3.968 3.094 19.579 1.00 88.38 88 ILE A CA 1
ATOM 702 C C . ILE A 1 88 ? -4.071 3.892 20.885 1.00 88.38 88 ILE A C 1
ATOM 704 O O . ILE A 1 88 ? -4.357 3.315 21.931 1.00 88.38 88 ILE A O 1
ATOM 708 N N . THR A 1 89 ? -3.922 5.220 20.838 1.00 90.06 89 THR A N 1
ATOM 709 C CA . THR A 1 89 ? -3.977 6.071 22.046 1.00 90.06 89 THR A CA 1
ATOM 710 C C . THR A 1 89 ? -5.351 6.055 22.719 1.00 90.06 89 THR A C 1
ATOM 712 O O . THR A 1 89 ? -5.439 6.037 23.946 1.00 90.06 89 THR A O 1
ATOM 715 N N . ARG A 1 90 ? -6.440 5.996 21.941 1.00 88.50 90 ARG A N 1
ATOM 716 C CA . ARG A 1 90 ? -7.816 5.893 22.456 1.00 88.50 90 ARG A CA 1
ATOM 717 C C . ARG A 1 90 ? -8.295 4.456 22.676 1.00 88.50 90 ARG A C 1
ATOM 719 O O . ARG A 1 90 ? -9.477 4.267 22.966 1.00 88.50 90 ARG A O 1
ATOM 726 N N . ASN A 1 91 ? -7.431 3.444 22.537 1.00 85.62 91 ASN A N 1
ATOM 727 C CA . ASN A 1 91 ? -7.776 2.020 22.676 1.00 85.62 91 ASN A CA 1
ATOM 728 C C . ASN A 1 91 ? -9.039 1.612 21.884 1.00 85.62 91 ASN A C 1
ATOM 730 O O . ASN A 1 91 ? -9.859 0.820 22.356 1.00 85.62 91 ASN A O 1
ATOM 734 N N . THR A 1 92 ? -9.239 2.193 20.699 1.00 85.69 92 THR A N 1
ATOM 735 C CA . THR A 1 92 ? -10.474 2.048 19.919 1.00 85.69 92 THR A CA 1
ATOM 736 C C . THR A 1 92 ? -10.193 1.345 18.594 1.00 85.69 92 THR A C 1
ATOM 738 O O . THR A 1 92 ? -9.611 1.921 17.679 1.00 85.69 92 THR A O 1
ATOM 741 N N . ALA A 1 93 ? -10.690 0.109 18.472 1.00 86.19 93 ALA A N 1
ATOM 742 C CA . ALA A 1 93 ? -10.521 -0.764 17.305 1.00 86.19 93 ALA A CA 1
ATOM 743 C C . ALA A 1 93 ? -11.019 -0.151 15.979 1.00 86.19 93 ALA A C 1
ATOM 745 O O . ALA A 1 93 ? -10.415 -0.355 14.931 1.00 86.19 93 ALA A O 1
ATOM 746 N N . ALA A 1 94 ? -12.093 0.648 16.015 1.00 85.81 94 ALA A N 1
ATOM 747 C CA . ALA A 1 94 ? -12.718 1.206 14.812 1.00 85.81 94 ALA A CA 1
ATOM 748 C C . ALA A 1 94 ? -11.765 2.079 13.975 1.00 85.81 94 ALA A C 1
ATOM 750 O O . ALA A 1 94 ? -11.864 2.087 12.752 1.00 85.81 94 ALA A O 1
ATOM 751 N N . PHE A 1 95 ? -10.811 2.765 14.613 1.00 89.06 95 PHE A N 1
ATOM 752 C CA . PHE A 1 95 ? -9.849 3.622 13.915 1.00 89.06 95 PHE A CA 1
ATOM 753 C C . PHE A 1 95 ? -8.689 2.851 13.266 1.00 89.06 95 PHE A C 1
ATOM 755 O O . PHE A 1 95 ? -7.992 3.412 12.425 1.00 89.06 95 PHE A O 1
ATOM 762 N N . LEU A 1 96 ? -8.493 1.569 13.602 1.00 87.62 96 LEU A N 1
ATOM 763 C CA . LEU A 1 96 ? -7.475 0.720 12.969 1.00 87.62 96 LEU A CA 1
ATOM 764 C C . LEU A 1 96 ? -7.970 0.130 11.637 1.00 87.62 96 LEU A C 1
ATOM 766 O O . LEU A 1 96 ? -7.161 -0.198 10.772 1.00 87.62 96 LEU A O 1
ATOM 770 N N . VAL A 1 97 ? -9.290 0.017 11.448 1.00 87.94 97 VAL A N 1
ATOM 771 C CA . VAL A 1 97 ? -9.899 -0.594 10.253 1.00 87.94 97 VAL A CA 1
ATOM 772 C C . VAL A 1 97 ? -9.542 0.140 8.950 1.00 87.94 97 VAL A C 1
ATOM 774 O O . VAL A 1 97 ? -9.144 -0.538 8.003 1.00 87.94 97 VAL A O 1
ATOM 777 N N . PRO A 1 98 ? -9.605 1.486 8.861 1.00 88.69 98 PRO A N 1
ATOM 778 C CA . PRO A 1 98 ? -9.227 2.198 7.638 1.00 88.69 98 PRO A CA 1
ATOM 779 C C . PRO A 1 98 ? -7.763 1.971 7.252 1.00 88.69 98 PRO A C 1
ATOM 781 O O . PRO A 1 98 ? -7.448 1.817 6.075 1.00 88.69 98 PRO A O 1
ATOM 784 N N . HIS A 1 99 ? -6.873 1.905 8.245 1.00 89.56 99 HIS A N 1
ATOM 785 C CA . HIS A 1 99 ? -5.459 1.629 8.019 1.00 89.56 99 HIS A CA 1
ATOM 786 C C . HIS A 1 99 ? -5.245 0.196 7.509 1.00 89.56 99 HIS A C 1
ATOM 788 O O . HIS A 1 99 ? -4.553 0.007 6.512 1.00 89.56 99 HIS A O 1
ATOM 794 N N . LEU A 1 100 ? -5.907 -0.800 8.115 1.00 88.88 100 LEU A N 1
ATOM 795 C CA . LEU A 1 100 ? -5.882 -2.191 7.636 1.00 88.88 100 LEU A CA 1
ATOM 796 C C . LEU A 1 100 ? -6.372 -2.319 6.188 1.00 88.88 100 LEU A C 1
ATOM 798 O O . LEU A 1 100 ? -5.777 -3.051 5.402 1.00 88.88 100 LEU A O 1
ATOM 802 N N . PHE A 1 101 ? -7.435 -1.598 5.825 1.00 91.06 101 PHE A N 1
ATOM 803 C CA . PHE A 1 101 ? -7.974 -1.618 4.467 1.00 91.06 101 PHE A CA 1
ATOM 804 C C . PHE A 1 101 ? -6.982 -1.049 3.445 1.00 91.06 101 PHE A C 1
ATOM 806 O O . PHE A 1 101 ? -6.707 -1.687 2.429 1.00 91.06 101 PHE A O 1
ATOM 813 N N . VAL A 1 102 ? -6.405 0.123 3.729 1.00 89.75 102 VAL A N 1
ATOM 814 C CA . VAL A 1 102 ? -5.428 0.760 2.830 1.00 89.75 102 VAL A CA 1
ATOM 815 C C . VAL A 1 102 ? -4.156 -0.078 2.701 1.00 89.75 102 VAL A C 1
ATOM 817 O O . VAL A 1 102 ? -3.629 -0.210 1.599 1.00 89.75 102 VAL A O 1
ATOM 820 N N . GLN A 1 103 ? -3.700 -0.716 3.780 1.00 90.62 103 GLN A N 1
ATOM 821 C CA . GLN A 1 103 ? -2.575 -1.649 3.707 1.00 90.62 103 GLN A CA 1
ATOM 822 C C . GLN A 1 103 ? -2.892 -2.905 2.900 1.00 90.62 103 GLN A C 1
ATOM 824 O O . GLN A 1 103 ? -2.060 -3.336 2.109 1.00 90.62 103 GLN A O 1
ATOM 829 N N . GLY A 1 104 ? -4.091 -3.475 3.049 1.00 90.69 104 GLY A N 1
ATOM 830 C CA . GLY A 1 104 ? -4.519 -4.608 2.228 1.00 90.69 104 GLY A CA 1
ATOM 831 C C . GLY A 1 104 ? -4.500 -4.270 0.736 1.00 90.69 104 GLY A C 1
ATOM 832 O O . GLY A 1 104 ? -4.015 -5.061 -0.070 1.00 90.69 104 GLY A O 1
ATOM 833 N N . LEU A 1 105 ? -4.950 -3.064 0.374 1.00 91.38 105 LEU A N 1
ATOM 834 C CA . LEU A 1 105 ? -4.865 -2.573 -1.001 1.00 91.38 105 LEU A CA 1
ATOM 835 C C . LEU A 1 105 ? -3.407 -2.391 -1.462 1.00 91.38 105 LEU A C 1
ATOM 837 O O . LEU A 1 105 ? -3.083 -2.772 -2.585 1.00 91.38 105 LEU A O 1
ATOM 841 N N . SER A 1 106 ? -2.530 -1.867 -0.599 1.00 89.75 106 SER A N 1
ATOM 842 C CA . SER A 1 106 ? -1.092 -1.724 -0.884 1.00 89.75 106 SER A CA 1
ATOM 843 C C . SER A 1 106 ? -0.445 -3.071 -1.219 1.00 89.75 106 SER A C 1
ATOM 845 O O . SER A 1 106 ? 0.177 -3.212 -2.271 1.00 89.75 106 SER A O 1
ATOM 847 N N . ILE A 1 107 ? -0.702 -4.100 -0.406 1.00 92.44 107 ILE A N 1
ATOM 848 C CA . ILE A 1 107 ? -0.182 -5.458 -0.621 1.00 92.44 107 ILE A CA 1
ATOM 849 C C . ILE A 1 107 ? -0.617 -6.022 -1.975 1.00 92.44 107 ILE A C 1
ATOM 851 O O . ILE A 1 107 ? 0.200 -6.615 -2.680 1.00 92.44 107 ILE A O 1
ATOM 855 N N . LEU A 1 108 ? -1.880 -5.829 -2.369 1.00 93.00 108 LEU A N 1
ATOM 856 C CA . LEU A 1 108 ? -2.365 -6.268 -3.682 1.00 93.00 108 LEU A CA 1
ATOM 857 C C . LEU A 1 108 ? -1.622 -5.562 -4.825 1.00 93.00 108 LEU A C 1
ATOM 859 O O . LEU A 1 108 ? -1.243 -6.208 -5.805 1.00 93.00 108 LEU A O 1
ATOM 863 N N . CYS A 1 109 ? -1.359 -4.261 -4.685 1.00 91.56 109 CYS A N 1
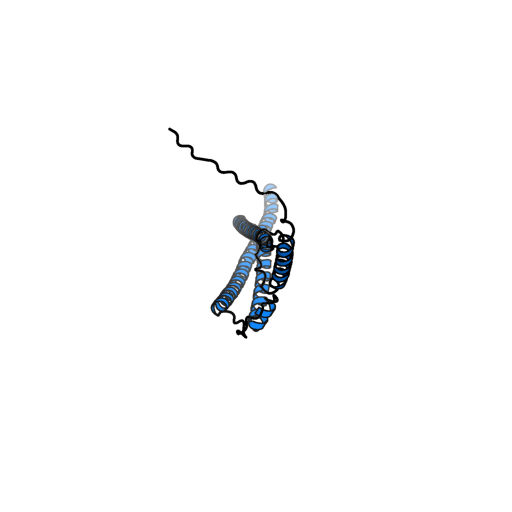ATOM 864 C CA . CYS A 1 109 ? -0.558 -3.504 -5.645 1.00 91.56 109 CYS A CA 1
ATOM 865 C C . CYS A 1 109 ? 0.890 -4.017 -5.709 1.00 91.56 109 CYS A C 1
ATOM 867 O O . CYS A 1 109 ? 1.407 -4.233 -6.807 1.00 91.56 109 CYS A O 1
ATOM 869 N N . PHE A 1 110 ? 1.534 -4.270 -4.564 1.00 90.81 110 PHE A N 1
ATOM 870 C CA . PHE A 1 110 ? 2.892 -4.823 -4.515 1.00 90.81 110 PHE A CA 1
ATOM 871 C C . PHE A 1 110 ? 2.976 -6.219 -5.131 1.00 90.81 110 PHE A C 1
ATOM 873 O O . PHE A 1 110 ? 3.906 -6.483 -5.890 1.00 90.81 110 PHE A O 1
ATOM 880 N N . LEU A 1 111 ? 1.993 -7.090 -4.887 1.00 92.12 111 LEU A N 1
ATOM 881 C CA . LEU A 1 111 ? 1.909 -8.395 -5.550 1.00 92.12 111 LEU A CA 1
ATOM 882 C C . LEU A 1 111 ? 1.839 -8.245 -7.068 1.00 92.12 111 LEU A C 1
ATOM 884 O O . LEU A 1 111 ? 2.585 -8.914 -7.780 1.00 92.12 111 LEU A O 1
ATOM 888 N N . GLY A 1 112 ? 0.994 -7.338 -7.563 1.00 91.38 112 GLY A N 1
ATOM 889 C CA . GLY A 1 112 ? 0.909 -7.034 -8.991 1.00 91.38 112 GLY A CA 1
ATOM 890 C C . GLY A 1 112 ? 2.248 -6.568 -9.567 1.00 91.38 112 GLY A C 1
ATOM 891 O O . GLY A 1 112 ? 2.694 -7.096 -10.585 1.00 91.38 112 GLY A O 1
ATOM 892 N N . LEU A 1 113 ? 2.930 -5.637 -8.891 1.00 90.12 113 LEU A N 1
ATOM 893 C CA . LEU A 1 113 ? 4.247 -5.141 -9.307 1.00 90.12 113 LEU A CA 1
ATOM 894 C C . LEU A 1 113 ? 5.317 -6.237 -9.302 1.00 90.12 113 LEU A C 1
ATOM 896 O O . LEU A 1 113 ? 6.130 -6.297 -10.224 1.00 90.12 113 LEU A O 1
ATOM 900 N N . ILE A 1 114 ? 5.306 -7.122 -8.304 1.00 91.12 114 ILE A N 1
ATOM 901 C CA . ILE A 1 114 ? 6.232 -8.254 -8.233 1.00 91.12 114 ILE A CA 1
ATOM 902 C C . ILE A 1 114 ? 5.960 -9.230 -9.379 1.00 91.12 114 ILE A C 1
ATOM 904 O O . ILE A 1 114 ? 6.905 -9.628 -10.052 1.00 91.12 114 ILE A O 1
ATOM 908 N N . ILE A 1 115 ? 4.698 -9.571 -9.659 1.00 91.75 115 ILE A N 1
ATOM 909 C CA . ILE A 1 115 ? 4.333 -10.448 -10.783 1.00 91.75 115 ILE A CA 1
ATOM 910 C C . ILE A 1 115 ? 4.802 -9.840 -12.109 1.00 91.75 115 ILE A C 1
ATOM 912 O O . ILE A 1 115 ? 5.452 -10.525 -12.897 1.00 91.75 115 ILE A O 1
ATOM 916 N N . ILE A 1 116 ? 4.535 -8.550 -12.334 1.00 89.12 116 ILE A N 1
ATOM 917 C CA . ILE A 1 116 ? 4.995 -7.833 -13.532 1.00 89.12 116 ILE A CA 1
ATOM 918 C C . ILE A 1 116 ? 6.528 -7.853 -13.613 1.00 89.12 116 ILE A C 1
ATOM 920 O O . ILE A 1 116 ? 7.077 -8.116 -14.681 1.00 89.12 116 ILE A O 1
ATOM 924 N N . GLY A 1 117 ? 7.225 -7.631 -12.497 1.00 85.88 117 GLY A N 1
ATOM 925 C CA . GLY A 1 117 ? 8.685 -7.683 -12.441 1.00 85.88 117 GLY A CA 1
ATOM 926 C C . GLY A 1 117 ? 9.259 -9.079 -12.705 1.00 85.88 117 GLY A C 1
ATOM 927 O O . GLY A 1 117 ? 10.250 -9.195 -13.420 1.00 85.88 117 GLY A O 1
ATOM 928 N N . ILE A 1 118 ? 8.616 -10.144 -12.214 1.00 88.19 118 ILE A N 1
ATOM 929 C CA . ILE A 1 118 ? 8.998 -11.536 -12.505 1.00 88.19 118 ILE A CA 1
ATOM 930 C C . ILE A 1 118 ? 8.804 -11.835 -13.993 1.00 88.19 118 ILE A C 1
ATOM 932 O O . ILE A 1 118 ? 9.706 -12.374 -14.629 1.00 88.19 118 ILE A O 1
ATOM 936 N N . ILE A 1 119 ? 7.661 -11.450 -14.569 1.00 87.75 119 ILE A N 1
ATOM 937 C CA . ILE A 1 119 ? 7.403 -11.615 -16.006 1.00 87.75 119 ILE A CA 1
ATOM 938 C C . ILE A 1 119 ? 8.460 -10.860 -16.818 1.00 87.75 119 ILE A C 1
ATOM 940 O O . ILE A 1 119 ? 8.996 -11.413 -17.776 1.00 87.75 119 ILE A O 1
ATOM 944 N N . ALA A 1 120 ? 8.812 -9.636 -16.417 1.00 81.62 120 ALA A N 1
ATOM 945 C CA . ALA A 1 120 ? 9.864 -8.851 -17.058 1.00 81.62 120 ALA A CA 1
ATOM 946 C C . ALA A 1 120 ? 11.257 -9.490 -16.924 1.00 81.62 120 ALA A C 1
ATOM 948 O O . ALA A 1 120 ? 12.079 -9.326 -17.818 1.00 81.62 120 ALA A O 1
ATOM 949 N N . PHE A 1 121 ? 11.524 -10.222 -15.838 1.00 78.81 121 PHE A N 1
ATOM 950 C CA . PHE A 1 121 ? 12.782 -10.946 -15.641 1.00 78.81 121 PHE A CA 1
ATOM 951 C C . PHE A 1 121 ? 12.876 -12.199 -16.518 1.00 78.81 121 PHE A C 1
ATOM 953 O O . PHE A 1 121 ? 13.942 -12.509 -17.041 1.00 78.81 121 PHE A O 1
ATOM 960 N N . ILE A 1 122 ? 11.763 -12.921 -16.664 1.00 83.06 122 ILE A N 1
ATOM 961 C CA . ILE A 1 122 ? 11.682 -14.134 -17.488 1.00 83.06 122 ILE A CA 1
ATOM 962 C C . ILE A 1 122 ? 11.644 -13.778 -18.982 1.00 83.06 122 ILE A C 1
ATOM 964 O O . ILE A 1 122 ? 12.134 -14.537 -19.815 1.00 83.06 122 ILE A O 1
ATOM 968 N N . THR A 1 123 ? 11.068 -12.628 -19.335 1.00 81.94 123 THR A N 1
ATOM 969 C CA . THR A 1 123 ? 11.019 -12.143 -20.717 1.00 81.94 123 THR A CA 1
ATOM 970 C C . THR A 1 123 ? 12.391 -11.620 -21.126 1.00 81.94 123 THR A C 1
ATOM 972 O O . THR A 1 123 ? 12.952 -10.759 -20.451 1.00 81.94 123 THR A O 1
ATOM 975 N N . ASP A 1 124 ? 12.912 -12.089 -22.264 1.00 68.06 124 ASP A N 1
ATOM 976 C CA . ASP A 1 124 ? 14.142 -11.555 -22.853 1.00 68.06 124 ASP A CA 1
ATOM 977 C C . ASP A 1 124 ? 14.091 -10.025 -22.885 1.00 68.06 124 ASP A C 1
ATOM 979 O O . ASP A 1 124 ? 13.154 -9.433 -23.434 1.00 68.06 124 ASP A O 1
ATOM 983 N N . SER A 1 125 ? 15.104 -9.367 -22.314 1.00 65.56 125 SER A N 1
ATOM 984 C CA . SER A 1 125 ? 15.099 -7.910 -22.138 1.00 65.56 125 SER A CA 1
ATOM 985 C C . SER A 1 125 ? 14.875 -7.189 -23.473 1.00 65.56 125 SER A C 1
ATOM 987 O O . SER A 1 125 ? 14.148 -6.206 -23.528 1.00 65.56 125 SER A O 1
ATOM 989 N N . ASN A 1 126 ? 15.393 -7.738 -24.577 1.00 58.94 126 ASN A N 1
ATOM 990 C CA . ASN A 1 126 ? 15.180 -7.225 -25.934 1.00 58.94 126 ASN A CA 1
ATOM 991 C C . ASN A 1 126 ? 13.706 -7.231 -26.378 1.00 58.94 126 ASN A C 1
ATOM 993 O O . ASN A 1 126 ? 13.262 -6.305 -27.057 1.00 58.94 126 ASN A O 1
ATOM 997 N N . VAL A 1 127 ? 12.936 -8.253 -25.999 1.00 63.09 127 VAL A N 1
ATOM 998 C CA . VAL A 1 127 ? 11.502 -8.358 -26.308 1.00 63.09 127 VAL A CA 1
ATOM 999 C C . VAL A 1 127 ? 10.702 -7.422 -25.405 1.00 63.09 127 VAL A C 1
ATOM 1001 O O . VAL A 1 127 ? 9.819 -6.716 -25.888 1.00 63.09 127 VAL A O 1
ATOM 1004 N N . PHE A 1 128 ? 11.059 -7.342 -24.121 1.00 61.72 128 PHE A N 1
ATOM 1005 C CA . PHE A 1 128 ? 10.424 -6.434 -23.164 1.00 61.72 128 PHE A CA 1
ATOM 1006 C C . PHE A 1 128 ? 10.638 -4.956 -23.535 1.00 61.72 128 PHE A C 1
ATOM 1008 O O . PHE A 1 128 ? 9.687 -4.174 -23.532 1.00 61.72 128 PHE A O 1
ATOM 1015 N N . TYR A 1 129 ? 11.853 -4.578 -23.954 1.00 58.84 129 TYR A N 1
ATOM 1016 C CA . TYR A 1 129 ? 12.141 -3.232 -24.460 1.00 58.84 129 TYR A CA 1
ATOM 1017 C C . TYR A 1 129 ? 11.393 -2.923 -25.753 1.00 58.84 129 TYR A C 1
ATOM 1019 O O . TYR A 1 129 ? 10.863 -1.823 -25.879 1.00 58.84 129 TYR A O 1
ATOM 1027 N N . ARG A 1 130 ? 11.293 -3.875 -26.689 1.00 60.38 130 ARG A N 1
ATOM 1028 C CA . ARG A 1 130 ? 10.491 -3.704 -27.913 1.00 60.38 130 ARG A CA 1
ATOM 1029 C C . ARG A 1 130 ? 8.995 -3.550 -27.626 1.00 60.38 130 ARG A C 1
ATOM 1031 O O . ARG A 1 130 ? 8.330 -2.793 -28.323 1.00 60.38 130 ARG A O 1
ATOM 1038 N N . LEU A 1 131 ? 8.480 -4.228 -26.600 1.00 59.50 131 LEU A N 1
ATOM 1039 C CA . LEU A 1 131 ? 7.079 -4.136 -26.187 1.00 59.50 131 LEU A CA 1
ATOM 1040 C C . LEU A 1 131 ? 6.765 -2.799 -25.495 1.00 59.50 131 LEU A C 1
ATOM 1042 O O . LEU A 1 131 ? 5.745 -2.181 -25.791 1.00 59.50 131 LEU A O 1
ATOM 1046 N N . LEU A 1 132 ? 7.644 -2.338 -24.598 1.00 59.84 132 LEU A N 1
ATOM 1047 C CA . LEU A 1 132 ? 7.488 -1.057 -23.897 1.00 59.84 132 LEU A CA 1
ATOM 1048 C C . LEU A 1 132 ? 7.702 0.152 -24.814 1.00 59.84 132 LEU A C 1
ATOM 1050 O O . LEU A 1 132 ? 7.032 1.169 -24.654 1.00 59.84 132 LEU A O 1
ATOM 1054 N N . ASN A 1 133 ? 8.616 0.036 -25.779 1.00 57.62 133 ASN A N 1
ATOM 1055 C CA . ASN A 1 133 ? 8.945 1.081 -26.742 1.00 57.62 133 ASN A CA 1
ATOM 1056 C C . ASN A 1 133 ? 8.328 0.808 -28.119 1.00 57.62 133 ASN A C 1
ATOM 1058 O O . ASN A 1 133 ? 8.994 1.001 -29.130 1.00 57.62 133 ASN A O 1
ATOM 1062 N N . ALA A 1 134 ? 7.047 0.440 -28.201 1.00 47.94 134 ALA A N 1
ATOM 1063 C CA . ALA A 1 134 ? 6.311 0.370 -29.474 1.00 47.94 134 ALA A CA 1
ATOM 1064 C C . ALA A 1 134 ? 6.182 1.735 -30.216 1.00 47.94 134 ALA A C 1
ATOM 1066 O O . ALA A 1 134 ? 5.341 1.892 -31.099 1.00 47.94 134 ALA A O 1
ATOM 1067 N N . ALA A 1 135 ? 7.004 2.732 -29.869 1.00 42.94 135 ALA A N 1
ATOM 1068 C CA . ALA A 1 135 ? 7.260 3.925 -30.656 1.00 42.94 135 ALA A CA 1
ATOM 1069 C C . ALA A 1 135 ? 8.415 3.646 -31.647 1.00 42.94 135 ALA A C 1
ATOM 1071 O O . ALA A 1 135 ? 9.458 3.126 -31.244 1.00 42.94 135 ALA A O 1
ATOM 1072 N N . PRO A 1 136 ? 8.254 3.980 -32.940 1.00 41.16 136 PRO A N 1
ATOM 1073 C CA . PRO A 1 136 ? 9.212 3.645 -33.983 1.00 41.16 136 PRO A CA 1
ATOM 1074 C C . PRO A 1 136 ? 10.467 4.500 -33.820 1.00 41.16 136 PRO A C 1
ATOM 1076 O O . PRO A 1 136 ? 10.503 5.661 -34.225 1.00 41.16 136 PRO A O 1
ATOM 1079 N N . PHE A 1 137 ? 11.515 3.939 -33.230 1.00 47.56 137 PHE A N 1
ATOM 1080 C CA . PHE A 1 137 ? 12.834 4.536 -33.357 1.00 47.56 137 PHE A CA 1
ATOM 1081 C C . PHE A 1 137 ? 13.367 4.178 -34.739 1.00 47.56 137 PHE A C 1
ATOM 1083 O O . PHE A 1 137 ? 13.523 3.004 -35.069 1.00 47.56 137 PHE A O 1
ATOM 1090 N N . SER A 1 138 ? 13.610 5.201 -35.557 1.00 46.25 138 SER A N 1
ATOM 1091 C CA . SER A 1 138 ? 14.385 5.071 -36.785 1.00 46.25 138 SER A CA 1
ATOM 1092 C C . SER A 1 138 ? 15.723 4.427 -36.430 1.00 46.25 138 SER A C 1
ATOM 1094 O O . SER A 1 138 ? 16.519 5.023 -35.699 1.00 46.25 138 SER A O 1
ATOM 1096 N N . GLU A 1 139 ? 15.934 3.200 -36.899 1.00 49.41 139 GLU A N 1
ATOM 1097 C CA . GLU A 1 139 ? 17.192 2.475 -36.765 1.00 49.41 139 GLU A CA 1
ATOM 1098 C C . GLU A 1 139 ? 18.325 3.368 -37.289 1.00 49.41 139 GLU A C 1
ATOM 1100 O O . GLU A 1 139 ? 18.418 3.645 -38.484 1.00 49.41 139 GLU A O 1
ATOM 1105 N N . PHE A 1 140 ? 19.181 3.865 -36.394 1.00 46.72 140 PHE A N 1
ATOM 1106 C CA . PHE A 1 140 ? 20.449 4.441 -36.824 1.00 46.72 140 PHE A CA 1
ATOM 1107 C C . PHE A 1 140 ? 21.312 3.294 -37.373 1.00 46.72 140 PHE A C 1
ATOM 1109 O O . PHE A 1 140 ? 21.448 2.263 -36.706 1.00 46.72 140 PHE A O 1
ATOM 1116 N N . PRO A 1 141 ? 21.890 3.429 -38.580 1.00 45.72 141 PRO A N 1
ATOM 1117 C CA . PRO A 1 141 ? 22.581 2.326 -39.232 1.00 45.72 141 PRO A CA 1
ATOM 1118 C C . PRO A 1 141 ? 23.846 1.963 -38.443 1.00 45.72 141 PRO A C 1
ATOM 1120 O O . PRO A 1 141 ? 24.773 2.764 -38.353 1.00 45.72 141 PRO A O 1
ATOM 1123 N N . GLY A 1 142 ? 23.887 0.752 -37.874 1.00 54.12 142 GLY A N 1
ATOM 1124 C CA . GLY A 1 142 ? 25.111 0.168 -37.307 1.00 54.12 142 GLY A CA 1
ATOM 1125 C C . GLY A 1 142 ? 25.010 -0.477 -35.922 1.00 54.12 142 GLY A C 1
ATOM 1126 O O . GLY A 1 142 ? 25.989 -1.076 -35.486 1.00 54.12 142 GLY A O 1
ATOM 1127 N N . GLN A 1 143 ? 23.870 -0.412 -35.224 1.00 49.78 143 GLN A N 1
ATOM 1128 C CA . GLN A 1 143 ? 23.693 -1.097 -33.932 1.00 49.78 143 GLN A CA 1
ATOM 1129 C C . GLN A 1 143 ? 22.502 -2.058 -33.988 1.00 49.78 143 GLN A C 1
ATOM 1131 O O . GLN A 1 143 ? 21.348 -1.656 -33.927 1.00 49.78 143 GLN A O 1
ATOM 1136 N N . ILE A 1 144 ? 22.803 -3.351 -34.129 1.00 53.75 144 ILE A N 1
ATOM 1137 C CA . ILE A 1 144 ? 21.822 -4.433 -34.346 1.00 53.75 144 ILE A CA 1
ATOM 1138 C C . ILE A 1 144 ? 21.158 -4.880 -33.027 1.00 53.75 144 ILE A C 1
ATOM 1140 O O . ILE A 1 144 ? 20.250 -5.706 -33.016 1.00 53.75 144 ILE A O 1
ATOM 1144 N N . THR A 1 145 ? 21.589 -4.332 -31.889 1.00 49.66 145 THR A N 1
ATOM 1145 C CA . THR A 1 145 ? 21.019 -4.628 -30.576 1.00 49.66 145 THR A CA 1
ATOM 1146 C C . THR A 1 145 ? 20.893 -3.340 -29.771 1.00 49.66 145 THR A C 1
ATOM 1148 O O . THR A 1 145 ? 21.873 -2.654 -29.491 1.00 49.66 145 THR A O 1
ATOM 1151 N N . VAL A 1 146 ? 19.665 -3.004 -29.373 1.00 55.22 146 VAL A N 1
ATOM 1152 C CA . VAL A 1 146 ? 19.412 -1.987 -28.346 1.00 55.22 146 VAL A CA 1
ATOM 1153 C C . VAL A 1 146 ? 19.792 -2.621 -27.008 1.00 55.22 146 VAL A C 1
ATOM 1155 O O . VAL A 1 146 ? 18.947 -3.118 -26.269 1.00 55.22 146 VAL A O 1
ATOM 1158 N N . ALA A 1 147 ? 21.094 -2.708 -26.739 1.00 56.81 147 ALA A N 1
ATOM 1159 C CA . ALA A 1 147 ? 21.602 -3.240 -25.486 1.00 56.81 147 ALA A CA 1
ATOM 1160 C C . ALA A 1 147 ? 21.285 -2.242 -24.365 1.00 56.81 147 ALA A C 1
ATOM 1162 O O . ALA A 1 147 ? 21.762 -1.105 -24.376 1.00 56.81 147 ALA A O 1
ATOM 1163 N N . LEU A 1 148 ? 20.470 -2.657 -23.394 1.00 64.56 148 LEU A N 1
ATOM 1164 C CA . LEU A 1 148 ? 20.236 -1.863 -22.196 1.00 64.56 148 LEU A CA 1
ATOM 1165 C C . LEU A 1 148 ? 21.577 -1.657 -21.465 1.00 64.56 148 LEU A C 1
ATOM 1167 O O . LEU A 1 148 ? 22.247 -2.645 -21.160 1.00 64.56 148 LEU A O 1
ATOM 1171 N N . PRO A 1 149 ? 21.989 -0.416 -21.145 1.00 74.75 149 PRO A N 1
ATOM 1172 C CA . PRO A 1 149 ? 23.217 -0.187 -20.397 1.00 74.75 149 PRO A CA 1
ATOM 1173 C C . PRO A 1 149 ? 23.197 -0.929 -19.053 1.00 74.75 149 PRO A C 1
ATOM 1175 O O . PRO A 1 149 ? 22.233 -0.830 -18.294 1.00 74.75 149 PRO A O 1
ATOM 1178 N N . VAL A 1 150 ? 24.303 -1.608 -18.723 1.00 78.31 150 VAL A N 1
ATOM 1179 C CA . VAL A 1 150 ? 24.480 -2.425 -17.500 1.00 78.31 150 VAL A CA 1
ATOM 1180 C C . VAL A 1 150 ? 24.075 -1.666 -16.231 1.00 78.31 150 VAL A C 1
ATOM 1182 O O . VAL A 1 150 ? 23.436 -2.205 -15.333 1.00 78.31 150 VAL A O 1
ATOM 1185 N N . HIS A 1 151 ? 24.379 -0.372 -16.170 1.00 75.38 151 HIS A N 1
ATOM 1186 C CA . HIS A 1 151 ? 24.015 0.484 -15.045 1.00 75.38 151 HIS A CA 1
ATOM 1187 C C . HIS A 1 151 ? 22.493 0.682 -14.888 1.00 75.38 151 HIS A C 1
ATOM 1189 O O . HIS A 1 151 ? 22.000 0.749 -13.763 1.00 75.38 151 HIS A O 1
ATOM 1195 N N . ALA A 1 152 ? 21.728 0.736 -15.984 1.00 76.06 152 ALA A N 1
ATOM 1196 C CA . ALA A 1 152 ? 20.265 0.769 -15.916 1.00 76.06 152 ALA A CA 1
ATOM 1197 C C . ALA A 1 152 ? 19.697 -0.584 -15.466 1.00 76.06 152 ALA A C 1
ATOM 1199 O O . ALA A 1 152 ? 18.769 -0.622 -14.660 1.00 76.06 152 ALA A O 1
ATOM 1200 N N . GLN A 1 153 ? 20.305 -1.683 -15.912 1.00 76.19 153 GLN A N 1
ATOM 1201 C CA . GLN A 1 153 ? 19.923 -3.034 -15.506 1.00 76.19 153 GLN A CA 1
ATOM 1202 C C . GLN A 1 153 ? 20.104 -3.253 -13.994 1.00 76.19 153 GLN A C 1
ATOM 1204 O O . GLN A 1 153 ? 19.183 -3.710 -13.318 1.00 76.19 153 GLN A O 1
ATOM 1209 N N . ILE A 1 154 ? 21.249 -2.840 -13.436 1.00 83.38 154 ILE A N 1
ATOM 1210 C CA . ILE A 1 154 ? 21.515 -2.905 -11.989 1.00 83.38 154 ILE A CA 1
ATOM 1211 C C . ILE A 1 154 ? 20.468 -2.103 -11.208 1.00 83.38 154 ILE A C 1
ATOM 1213 O O . ILE A 1 154 ? 19.937 -2.592 -10.212 1.00 83.38 154 ILE A O 1
ATOM 1217 N N . ARG A 1 155 ? 20.123 -0.891 -11.667 1.00 83.00 155 ARG A N 1
ATOM 1218 C CA . ARG A 1 155 ? 19.091 -0.061 -11.020 1.00 83.00 155 ARG A CA 1
ATOM 1219 C C . ARG A 1 155 ? 17.738 -0.766 -10.974 1.00 83.00 155 ARG A C 1
ATOM 1221 O O . ARG A 1 155 ? 17.093 -0.745 -9.931 1.00 83.00 155 ARG A O 1
ATOM 1228 N N . ILE A 1 156 ? 17.333 -1.410 -12.067 1.00 83.06 156 ILE A N 1
ATOM 1229 C CA . ILE A 1 156 ? 16.074 -2.164 -12.132 1.00 83.06 156 ILE A CA 1
ATOM 1230 C C . ILE A 1 156 ? 16.079 -3.311 -11.116 1.00 83.06 156 ILE A C 1
ATOM 1232 O O . ILE A 1 156 ? 15.118 -3.450 -10.363 1.00 83.06 156 ILE A O 1
ATOM 1236 N N . TYR A 1 157 ? 17.166 -4.083 -11.025 1.00 84.50 157 TYR A N 1
ATOM 1237 C CA . TYR A 1 157 ? 17.261 -5.180 -10.055 1.00 84.50 157 TYR A CA 1
ATOM 1238 C C . TYR A 1 157 ? 17.253 -4.704 -8.604 1.00 84.50 157 TYR A C 1
ATOM 1240 O O . TYR A 1 157 ? 16.570 -5.300 -7.772 1.00 84.50 157 TYR A O 1
ATOM 1248 N N . VAL A 1 158 ? 17.956 -3.611 -8.299 1.00 89.38 158 VAL A N 1
ATOM 1249 C CA . VAL A 1 158 ? 17.947 -3.020 -6.955 1.00 89.38 158 VAL A CA 1
ATOM 1250 C C . VAL A 1 158 ? 16.538 -2.561 -6.581 1.00 89.38 158 VAL A C 1
ATOM 1252 O O . VAL A 1 158 ? 16.063 -2.887 -5.497 1.00 89.38 158 VAL A O 1
ATOM 1255 N N . ILE A 1 159 ? 15.839 -1.861 -7.480 1.00 88.19 159 ILE A N 1
ATOM 1256 C CA . ILE A 1 159 ? 14.461 -1.402 -7.244 1.00 88.19 159 ILE A CA 1
ATOM 1257 C C . ILE A 1 159 ? 13.512 -2.594 -7.054 1.00 88.19 159 ILE A C 1
ATOM 1259 O O . ILE A 1 159 ? 12.709 -2.600 -6.123 1.00 88.19 159 ILE A O 1
ATOM 1263 N N . PHE A 1 160 ? 13.630 -3.629 -7.886 1.00 88.00 160 PHE A N 1
ATOM 1264 C CA . PHE A 1 160 ? 12.817 -4.839 -7.771 1.00 88.00 160 PHE A CA 1
ATOM 1265 C C . PHE A 1 160 ? 13.035 -5.563 -6.434 1.00 88.00 160 PHE A C 1
ATOM 1267 O O . PHE A 1 160 ? 12.072 -5.931 -5.762 1.00 88.00 160 PHE A O 1
ATOM 1274 N N . PHE A 1 161 ? 14.288 -5.708 -5.997 1.00 90.25 161 PHE A N 1
ATOM 1275 C CA . PHE A 1 161 ? 14.603 -6.317 -4.706 1.00 90.25 161 PHE A CA 1
ATOM 1276 C C . PHE A 1 161 ? 14.086 -5.482 -3.526 1.00 90.25 161 PHE A C 1
ATOM 1278 O O . PHE A 1 161 ? 13.523 -6.032 -2.578 1.00 90.25 161 PHE A O 1
ATOM 1285 N N . MET A 1 162 ? 14.199 -4.153 -3.609 1.00 90.75 162 MET A N 1
ATOM 1286 C CA . MET A 1 162 ? 13.605 -3.244 -2.626 1.00 90.75 162 MET A CA 1
ATOM 1287 C C . MET A 1 162 ? 12.087 -3.441 -2.528 1.00 90.75 162 MET A C 1
ATOM 1289 O O . MET A 1 162 ? 11.567 -3.505 -1.417 1.00 90.75 162 MET A O 1
ATOM 1293 N N . TYR A 1 163 ? 11.381 -3.627 -3.650 1.00 90.12 163 TYR A N 1
ATOM 1294 C CA . TYR A 1 163 ? 9.943 -3.919 -3.637 1.00 90.12 163 TYR A CA 1
ATOM 1295 C C . TYR A 1 163 ? 9.594 -5.253 -2.970 1.00 90.12 163 TYR A C 1
ATOM 1297 O O . TYR A 1 163 ? 8.603 -5.319 -2.244 1.00 90.12 163 TYR A O 1
ATOM 1305 N N . ILE A 1 164 ? 10.409 -6.296 -3.152 1.00 91.44 164 ILE A N 1
ATOM 1306 C CA . ILE A 1 164 ? 10.221 -7.580 -2.457 1.00 91.44 164 ILE A CA 1
ATOM 1307 C C . ILE A 1 164 ? 10.368 -7.398 -0.941 1.00 91.44 164 ILE A C 1
ATOM 1309 O O . ILE A 1 164 ? 9.525 -7.872 -0.179 1.00 91.44 164 ILE A O 1
ATOM 1313 N N . ILE A 1 165 ? 11.408 -6.687 -0.491 1.00 94.25 165 ILE A N 1
ATOM 1314 C CA . ILE A 1 165 ? 11.598 -6.394 0.937 1.00 94.25 165 ILE A CA 1
ATOM 1315 C C . ILE A 1 165 ? 10.414 -5.590 1.480 1.00 94.25 165 ILE A C 1
ATOM 1317 O O . ILE A 1 165 ? 9.872 -5.935 2.531 1.00 94.25 165 ILE A O 1
ATOM 1321 N N . SER A 1 166 ? 9.987 -4.545 0.765 1.00 91.81 166 SER A N 1
ATOM 1322 C CA . SER A 1 166 ? 8.831 -3.733 1.149 1.00 91.81 166 SER A CA 1
ATOM 1323 C C . SER A 1 166 ? 7.564 -4.572 1.288 1.00 91.81 166 SER A C 1
ATOM 1325 O O . SER A 1 166 ? 6.861 -4.424 2.283 1.00 91.81 166 SER A O 1
ATOM 1327 N N . PHE A 1 167 ? 7.310 -5.503 0.368 1.00 92.81 167 PHE A N 1
ATOM 1328 C CA . PHE A 1 167 ? 6.167 -6.413 0.446 1.00 92.81 167 PHE A CA 1
ATOM 1329 C C . PHE A 1 167 ? 6.176 -7.259 1.729 1.00 92.81 167 PHE A C 1
ATOM 1331 O O . PHE A 1 167 ? 5.162 -7.344 2.425 1.00 92.81 167 PHE A O 1
ATOM 1338 N N . PHE A 1 168 ? 7.321 -7.846 2.091 1.00 93.62 168 PHE A N 1
ATOM 1339 C CA . PHE A 1 168 ? 7.429 -8.618 3.333 1.00 93.62 168 PHE A CA 1
ATOM 1340 C C . PHE A 1 168 ? 7.255 -7.747 4.582 1.00 93.62 168 PHE A C 1
ATOM 1342 O O . PHE A 1 168 ? 6.595 -8.172 5.534 1.00 93.62 168 PHE A O 1
ATOM 1349 N N . LEU A 1 169 ? 7.803 -6.528 4.580 1.00 91.56 169 LEU A N 1
ATOM 1350 C CA . LEU A 1 169 ? 7.622 -5.573 5.676 1.00 91.56 169 LEU A CA 1
ATOM 1351 C C . LEU A 1 169 ? 6.157 -5.151 5.828 1.00 91.56 169 LEU A C 1
ATOM 1353 O O . LEU A 1 169 ? 5.661 -5.088 6.953 1.00 91.56 169 LEU A O 1
ATOM 1357 N N . GLU A 1 170 ? 5.444 -4.910 4.727 1.00 91.12 170 GLU A N 1
ATOM 1358 C CA . GLU A 1 170 ? 4.013 -4.600 4.762 1.00 91.12 170 GLU A CA 1
ATOM 1359 C C . GLU A 1 170 ? 3.188 -5.773 5.292 1.00 91.12 170 GLU A C 1
ATOM 1361 O O . GLU A 1 170 ? 2.355 -5.582 6.179 1.00 91.12 170 GLU A O 1
ATOM 1366 N N . ALA A 1 171 ? 3.447 -6.990 4.806 1.00 91.69 171 ALA A N 1
ATOM 1367 C CA . ALA A 1 171 ? 2.764 -8.190 5.280 1.00 91.69 171 ALA A CA 1
ATOM 1368 C C . ALA A 1 171 ? 2.969 -8.394 6.789 1.00 91.69 171 ALA A C 1
ATOM 1370 O O . ALA A 1 171 ? 2.009 -8.634 7.525 1.00 91.69 171 ALA A O 1
ATOM 1371 N N . TRP A 1 172 ? 4.205 -8.233 7.268 1.00 93.75 172 TRP A N 1
ATOM 1372 C CA . TRP A 1 172 ? 4.521 -8.294 8.693 1.00 93.75 172 TRP A CA 1
ATOM 1373 C C . TRP A 1 172 ? 3.789 -7.211 9.492 1.00 93.75 172 TRP A C 1
ATOM 1375 O O . TRP A 1 172 ? 3.206 -7.491 10.543 1.00 93.75 172 TRP A O 1
ATOM 1385 N N . PHE A 1 173 ? 3.758 -5.982 8.979 1.00 89.50 173 PHE A N 1
ATOM 1386 C CA . PHE A 1 173 ? 3.105 -4.874 9.661 1.00 89.50 173 PHE A CA 1
ATOM 1387 C C . PHE A 1 173 ? 1.576 -5.049 9.730 1.00 89.50 173 PHE A C 1
ATOM 1389 O O . PHE A 1 173 ? 0.991 -4.787 10.783 1.00 89.50 173 PHE A O 1
ATOM 1396 N N . ILE A 1 174 ? 0.925 -5.599 8.693 1.00 91.00 174 ILE A N 1
ATOM 1397 C CA . ILE A 1 174 ? -0.505 -5.962 8.754 1.00 91.00 174 ILE A CA 1
ATOM 1398 C C . ILE A 1 174 ? -0.777 -6.965 9.873 1.00 91.00 174 ILE A C 1
ATOM 1400 O O . ILE A 1 174 ? -1.759 -6.804 10.599 1.00 91.00 174 ILE A O 1
ATOM 1404 N N . VAL A 1 175 ? 0.074 -7.981 10.042 1.00 92.38 175 VAL A N 1
ATOM 1405 C CA . VAL A 1 175 ? -0.099 -8.979 11.111 1.00 92.38 175 VAL A CA 1
ATOM 1406 C C . VAL A 1 175 ? -0.099 -8.307 12.486 1.00 92.38 175 VAL A C 1
ATOM 1408 O O . VAL A 1 175 ? -0.945 -8.623 13.325 1.00 92.38 175 VAL A O 1
ATOM 1411 N N . ILE A 1 176 ? 0.791 -7.334 12.709 1.00 90.81 176 ILE A N 1
ATOM 1412 C CA . ILE A 1 176 ? 0.827 -6.557 13.956 1.00 90.81 176 ILE A CA 1
ATOM 1413 C C . ILE A 1 176 ? -0.485 -5.795 14.156 1.00 90.81 176 ILE A C 1
ATOM 1415 O O . ILE A 1 176 ? -1.124 -5.940 15.200 1.00 90.81 176 ILE A O 1
ATOM 1419 N N . ILE A 1 177 ? -0.921 -5.017 13.161 1.00 88.88 177 ILE A N 1
ATOM 1420 C CA . ILE A 1 177 ? -2.137 -4.199 13.283 1.00 88.88 177 ILE A CA 1
ATOM 1421 C C . ILE A 1 177 ? -3.386 -5.075 13.441 1.00 88.88 177 ILE A C 1
ATOM 1423 O O . ILE A 1 177 ? -4.274 -4.747 14.232 1.00 88.88 177 ILE A O 1
ATOM 1427 N N . TYR A 1 178 ? -3.446 -6.214 12.754 1.00 90.00 178 TYR A N 1
ATOM 1428 C CA . TYR A 1 178 ? -4.518 -7.193 12.903 1.00 90.00 178 TYR A CA 1
ATOM 1429 C C . TYR A 1 178 ? -4.585 -7.736 14.334 1.00 90.00 178 TYR A C 1
ATOM 1431 O O . TYR A 1 178 ? -5.662 -7.762 14.937 1.00 90.00 178 TYR A O 1
ATOM 1439 N N . ASN A 1 179 ? -3.436 -8.090 14.915 1.00 90.75 179 ASN A N 1
ATOM 1440 C CA . ASN A 1 179 ? -3.356 -8.537 16.304 1.00 90.75 179 ASN A CA 1
ATOM 1441 C C . ASN A 1 179 ? -3.789 -7.436 17.284 1.00 90.75 179 ASN A C 1
ATOM 1443 O O . ASN A 1 179 ? -4.555 -7.716 18.208 1.00 90.75 179 ASN A O 1
ATOM 1447 N N . CYS A 1 180 ? -3.392 -6.178 17.059 1.00 88.88 180 CYS A N 1
ATOM 1448 C CA . CYS A 1 180 ? -3.862 -5.042 17.859 1.00 88.88 180 CYS A CA 1
ATOM 1449 C C . CYS A 1 180 ? -5.384 -4.859 17.759 1.00 88.88 180 CYS A C 1
ATOM 1451 O O . CYS A 1 180 ? -6.066 -4.693 18.772 1.00 88.88 180 CYS A O 1
ATOM 1453 N N . ASN A 1 181 ? -5.941 -4.931 16.549 1.00 88.81 181 ASN A N 1
ATOM 1454 C CA . ASN A 1 181 ? -7.379 -4.807 16.325 1.00 88.81 181 ASN A CA 1
ATOM 1455 C C . ASN A 1 181 ? -8.166 -5.932 17.019 1.00 88.81 181 ASN A C 1
ATOM 1457 O O . ASN A 1 181 ? -9.188 -5.681 17.671 1.00 88.81 181 ASN A O 1
ATOM 1461 N N . ARG A 1 182 ? -7.661 -7.168 16.936 1.00 89.44 182 ARG A N 1
ATOM 1462 C CA . ARG A 1 182 ? -8.213 -8.321 17.654 1.00 89.44 182 ARG A CA 1
ATOM 1463 C C . ARG A 1 182 ? -8.176 -8.099 19.164 1.00 89.44 182 ARG A C 1
ATOM 1465 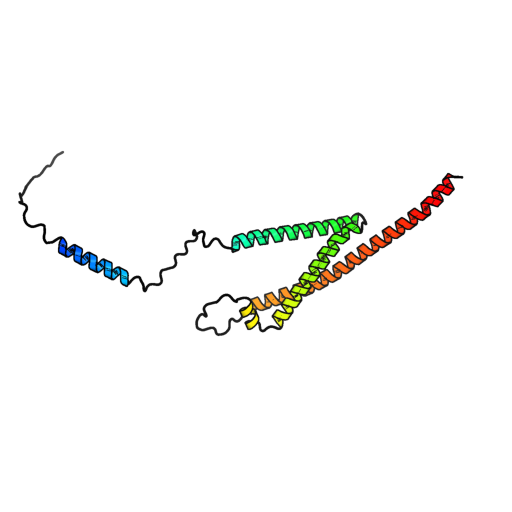O O . ARG A 1 182 ? -9.212 -8.231 19.812 1.00 89.44 182 ARG A O 1
ATOM 1472 N N . TYR A 1 183 ? -7.028 -7.692 19.701 1.00 89.75 183 TYR A N 1
ATOM 1473 C CA . TYR A 1 183 ? -6.855 -7.409 21.126 1.00 89.75 183 TYR A CA 1
ATOM 1474 C C . TYR A 1 183 ? -7.857 -6.360 21.633 1.00 89.75 183 TYR A C 1
ATOM 1476 O O . TYR A 1 183 ? -8.541 -6.580 22.635 1.00 89.75 183 TYR A O 1
ATOM 1484 N N . PHE A 1 184 ? -8.022 -5.242 20.919 1.00 88.38 184 PHE A N 1
ATOM 1485 C CA . PHE A 1 184 ? -8.992 -4.211 21.304 1.00 88.38 184 PHE A CA 1
ATOM 1486 C C . PHE A 1 184 ? -10.442 -4.696 21.214 1.00 88.38 184 PHE A C 1
ATOM 1488 O O . PHE A 1 184 ? -11.267 -4.348 22.064 1.00 88.38 184 PHE A O 1
ATOM 1495 N N . THR A 1 185 ? -10.756 -5.521 20.217 1.00 86.88 185 THR A N 1
ATOM 1496 C CA . THR A 1 185 ? -12.092 -6.110 20.062 1.00 86.88 185 THR A CA 1
ATOM 1497 C C . THR A 1 185 ? -12.419 -7.054 21.214 1.00 86.88 185 THR A C 1
ATOM 1499 O O . THR A 1 185 ? -13.506 -6.972 21.790 1.00 86.88 185 THR A O 1
ATOM 1502 N N . GLU A 1 186 ? -11.478 -7.920 21.586 1.00 89.62 186 GLU A N 1
ATOM 1503 C CA . GLU A 1 186 ? -11.620 -8.814 22.734 1.00 89.62 186 GLU A CA 1
ATOM 1504 C C . GLU A 1 186 ? -11.763 -8.007 24.031 1.00 89.62 186 GLU A C 1
ATOM 1506 O O . GLU A 1 186 ? -12.734 -8.204 24.764 1.00 89.62 186 GLU A O 1
ATOM 1511 N N . ARG A 1 187 ? -10.902 -7.007 24.270 1.00 86.88 187 ARG A N 1
ATOM 1512 C CA . ARG A 1 187 ? -10.991 -6.117 25.445 1.00 86.88 187 ARG A CA 1
ATOM 1513 C C . ARG A 1 187 ? -12.351 -5.421 25.561 1.00 86.88 187 ARG A C 1
ATOM 1515 O O . ARG A 1 187 ? -12.897 -5.328 26.661 1.00 86.88 187 ARG A O 1
ATOM 1522 N N . LYS A 1 188 ? -12.923 -4.951 24.446 1.00 84.75 188 LYS A N 1
ATOM 1523 C CA . LYS A 1 188 ? -14.259 -4.331 24.428 1.00 84.75 188 LYS A CA 1
ATOM 1524 C C . LYS A 1 188 ? -15.345 -5.322 24.854 1.00 84.75 188 LYS A C 1
ATOM 1526 O O . LYS A 1 188 ? -16.221 -4.952 25.635 1.00 84.75 188 LYS A O 1
ATOM 1531 N N . LYS A 1 189 ? -15.277 -6.573 24.379 1.00 84.81 189 LYS A N 1
ATOM 1532 C CA . LYS A 1 189 ? -16.205 -7.640 24.792 1.00 84.81 189 LYS A CA 1
ATOM 1533 C C . LYS A 1 189 ? -16.082 -7.915 26.289 1.00 84.81 189 LYS A C 1
ATOM 1535 O O . LYS A 1 189 ? -17.093 -7.866 26.981 1.00 84.81 189 LYS A O 1
ATOM 1540 N N . TYR A 1 190 ? -14.861 -8.098 26.800 1.00 83.94 190 TYR A N 1
ATOM 1541 C CA . TYR A 1 190 ? -14.617 -8.293 28.236 1.00 83.94 190 TYR A CA 1
ATOM 1542 C C . TYR A 1 190 ? -15.191 -7.153 29.088 1.00 83.94 190 TYR A C 1
ATOM 1544 O O . TYR A 1 190 ? -15.907 -7.415 30.050 1.00 83.94 190 TYR A O 1
ATOM 1552 N N . MET A 1 191 ? -14.963 -5.891 28.706 1.00 83.62 191 MET A N 1
ATOM 1553 C CA . MET A 1 191 ? -15.532 -4.743 29.425 1.00 83.62 191 MET A CA 1
ATOM 1554 C C . MET A 1 191 ? -17.070 -4.760 29.415 1.00 83.62 191 MET A C 1
ATOM 1556 O O . MET A 1 191 ? -17.698 -4.495 30.439 1.00 83.62 191 MET A O 1
ATOM 1560 N N . SER A 1 192 ? -17.681 -5.109 28.279 1.00 84.06 192 SER A N 1
ATOM 1561 C CA . SER A 1 192 ? -19.139 -5.231 28.165 1.00 84.06 192 SER A CA 1
ATOM 1562 C C . SER A 1 192 ? -19.701 -6.318 29.084 1.00 84.06 192 SER A C 1
ATOM 1564 O O . SER A 1 192 ? -20.745 -6.104 29.697 1.00 84.06 192 SER A O 1
ATOM 1566 N N . TYR A 1 193 ? -19.010 -7.456 29.217 1.00 84.25 193 TYR A N 1
ATOM 1567 C CA . TYR A 1 193 ? -19.399 -8.518 30.150 1.00 84.25 193 TYR A CA 1
ATOM 1568 C C . TYR A 1 193 ? -19.311 -8.057 31.613 1.00 84.25 193 TYR A C 1
ATOM 1570 O O . TYR A 1 193 ? -20.262 -8.254 32.369 1.00 84.25 193 TYR A O 1
ATOM 1578 N N . CYS A 1 194 ? -18.226 -7.382 32.010 1.00 82.12 194 CYS A N 1
ATOM 1579 C CA . CYS A 1 194 ? -18.080 -6.842 33.369 1.00 82.12 194 CYS A CA 1
ATOM 1580 C C . CYS A 1 194 ? -19.170 -5.811 33.710 1.00 82.12 194 CYS A C 1
ATOM 1582 O O . CYS A 1 194 ? -19.711 -5.806 34.818 1.00 82.12 194 CYS A O 1
ATOM 1584 N N . LEU A 1 195 ? -19.523 -4.946 32.755 1.00 81.12 195 LEU A N 1
ATOM 1585 C CA . LEU A 1 195 ? -20.611 -3.983 32.925 1.00 81.12 195 LEU A CA 1
ATOM 1586 C C . LEU A 1 195 ? -21.958 -4.686 33.102 1.00 81.12 195 LEU A C 1
ATOM 1588 O O . LEU A 1 195 ? -22.660 -4.370 34.054 1.00 81.12 195 LEU A O 1
ATOM 1592 N N . ALA A 1 196 ? -22.271 -5.672 32.258 1.00 81.62 196 ALA A N 1
ATOM 1593 C CA . ALA A 1 196 ? -23.525 -6.422 32.329 1.00 81.62 196 ALA A CA 1
ATOM 1594 C C . ALA A 1 196 ? -23.696 -7.209 33.640 1.00 81.62 196 ALA A C 1
ATOM 1596 O O . ALA A 1 196 ? -24.819 -7.371 34.109 1.00 81.62 196 ALA A O 1
ATOM 1597 N N . TYR A 1 197 ? -22.601 -7.686 34.239 1.00 77.81 197 TYR A N 1
ATOM 1598 C CA . TYR A 1 197 ? -22.647 -8.418 35.508 1.00 77.81 197 TYR A CA 1
ATOM 1599 C C . TYR A 1 197 ? -22.671 -7.491 36.737 1.00 77.81 197 TYR A C 1
ATOM 1601 O O . TYR A 1 197 ? -23.287 -7.807 37.753 1.00 77.81 197 TYR A O 1
ATOM 1609 N N . SER A 1 198 ? -22.030 -6.319 36.661 1.00 75.00 198 SER A N 1
ATOM 1610 C CA . SER A 1 198 ? -21.994 -5.359 37.777 1.00 75.00 198 SER A CA 1
ATOM 1611 C C . SER A 1 198 ? -23.287 -4.552 37.947 1.00 75.00 198 SER A C 1
ATOM 1613 O O . SER A 1 198 ? -23.594 -4.126 39.063 1.00 75.00 198 SER A O 1
ATOM 1615 N N . THR A 1 199 ? -24.074 -4.355 36.886 1.00 73.62 199 THR A N 1
ATOM 1616 C CA . THR A 1 199 ? -25.377 -3.672 36.948 1.00 73.62 199 THR A CA 1
ATOM 1617 C C . THR A 1 199 ? -26.402 -4.354 37.866 1.00 73.62 199 THR A C 1
ATOM 1619 O O . THR A 1 199 ? -26.907 -3.662 38.752 1.00 73.62 199 THR A O 1
ATOM 1622 N N . PRO A 1 200 ? -26.700 -5.665 37.754 1.00 70.25 200 PRO A N 1
ATOM 1623 C CA . PRO A 1 200 ? -27.672 -6.320 38.633 1.00 70.25 200 PRO A CA 1
ATOM 1624 C C . PRO A 1 200 ? -27.209 -6.390 40.100 1.00 70.25 200 PRO A C 1
ATOM 1626 O O . PRO A 1 200 ? -28.022 -6.288 41.019 1.00 70.25 200 PRO A O 1
ATOM 1629 N N . LEU A 1 201 ? -25.898 -6.496 40.347 1.00 67.12 201 LEU A N 1
ATOM 1630 C CA . LEU A 1 201 ? -25.326 -6.440 41.700 1.00 67.12 201 LEU A CA 1
ATOM 1631 C C . LEU A 1 201 ? -25.526 -5.066 42.355 1.00 67.12 201 LEU A C 1
ATOM 1633 O O . LEU A 1 201 ? -25.830 -4.990 43.545 1.00 67.12 201 LEU A O 1
ATOM 1637 N N . LYS A 1 202 ? -25.403 -3.976 41.586 1.00 66.25 202 LYS A N 1
ATOM 1638 C CA . LYS A 1 202 ? -25.701 -2.625 42.085 1.00 66.25 202 LYS A CA 1
ATOM 1639 C C . LYS A 1 202 ? -27.177 -2.458 42.428 1.00 66.25 202 LYS A C 1
ATOM 1641 O O . LYS A 1 202 ? -27.463 -1.903 43.481 1.00 66.25 202 LYS A O 1
ATOM 1646 N N . THR A 1 203 ? -28.088 -2.966 41.595 1.00 69.81 203 THR A N 1
ATOM 1647 C CA . THR A 1 203 ? -29.533 -2.872 41.867 1.00 69.81 203 THR A CA 1
ATOM 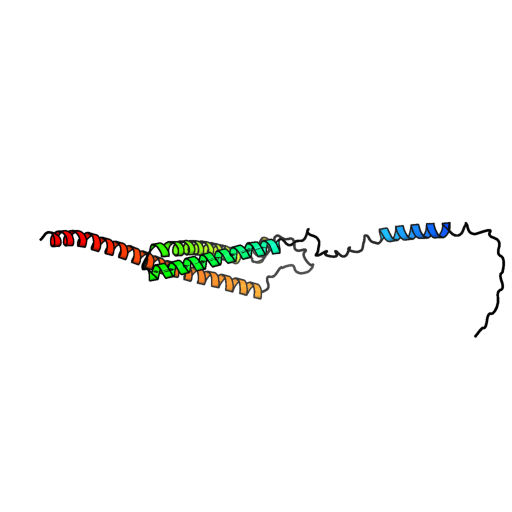1648 C C . THR A 1 203 ? -29.957 -3.688 43.086 1.00 69.81 203 THR A C 1
ATOM 1650 O O . THR A 1 203 ? -30.833 -3.257 43.829 1.00 69.81 203 THR A O 1
ATOM 1653 N N . LEU A 1 204 ? -29.314 -4.836 43.329 1.00 65.06 204 LEU A N 1
ATOM 1654 C CA . LEU A 1 204 ? -29.546 -5.646 44.530 1.00 65.06 204 LEU A CA 1
ATOM 1655 C C . LEU A 1 204 ? -29.017 -4.962 45.797 1.00 65.06 204 LEU A C 1
ATOM 1657 O O . LEU A 1 204 ? -29.712 -4.938 46.806 1.00 65.06 204 LEU A O 1
ATOM 1661 N N . ASN A 1 205 ? -27.822 -4.367 45.746 1.00 65.38 205 ASN A N 1
ATOM 1662 C CA . ASN A 1 205 ? -27.263 -3.646 46.893 1.00 65.38 205 ASN A CA 1
ATOM 1663 C C . ASN A 1 205 ? -27.991 -2.328 47.198 1.00 65.38 205 ASN A C 1
ATOM 1665 O O . ASN A 1 205 ? -28.002 -1.921 48.350 1.00 65.38 205 ASN A O 1
ATOM 1669 N N . SER A 1 206 ? -28.588 -1.659 46.206 1.00 71.31 206 SER A N 1
ATOM 1670 C CA . SER A 1 206 ? -29.372 -0.433 46.430 1.00 71.31 206 SER A CA 1
ATOM 1671 C C . SER A 1 206 ? -30.796 -0.682 46.935 1.00 71.31 206 SER A C 1
ATOM 1673 O O . SER A 1 206 ? -31.470 0.266 47.319 1.00 71.31 206 SER A O 1
ATOM 1675 N N . ALA A 1 207 ? -31.281 -1.925 46.866 1.00 67.19 207 ALA A N 1
ATOM 1676 C CA . ALA A 1 207 ? -32.617 -2.314 47.319 1.00 67.19 207 ALA A CA 1
ATOM 1677 C C . ALA A 1 207 ? -32.643 -2.824 48.774 1.00 67.19 207 ALA A C 1
ATOM 1679 O O . ALA A 1 207 ? -33.710 -3.184 49.270 1.00 67.19 207 ALA A O 1
ATOM 1680 N N . ARG A 1 208 ? -31.480 -2.887 49.432 1.00 54.66 208 ARG A N 1
ATOM 1681 C CA . ARG A 1 208 ? -31.301 -3.286 50.830 1.00 54.66 208 ARG A CA 1
ATOM 1682 C C . ARG A 1 208 ? -31.048 -2.063 51.697 1.00 54.66 208 ARG A C 1
ATOM 1684 O O . ARG A 1 208 ? -31.548 -2.076 52.839 1.00 54.66 208 ARG A O 1
#